Protein AF-0000000068908462 (afdb_homodimer)

pLDDT: mean 88.18, std 15.26, range [32.97, 98.44]

Sequence (240 aa):
MEGSKKMMKRPIKEVYGSDASDGFNKGKAETVERYRALLRLSNEHRLSEIEWHQAASKANSIASQIEFLEEIIKAKEKFDFTAELEKLKEELMEADGMLADVKVKVPDWCKLEEKWLLDEMEGSKKMMKRPIKEVYGSDASDGFNKGKAETVERYRALLRLSNEHRLSEIEWHQAASKANSIASQIEFLEEIIKAKEKFDFTAELEKLKEELMEADGMLADVKVKVPDWCKLEEKWLLDE

Solvent-accessible surface area (backbone atoms only — not comparable to full-atom values): 12888 Å² total; per-residue (Å²): 133,82,77,72,72,64,76,68,74,67,53,64,51,76,66,19,30,88,35,17,61,46,1,13,52,48,23,26,52,55,42,48,54,54,47,51,52,50,48,51,46,52,48,49,23,39,53,27,43,49,52,41,52,54,34,44,32,52,26,50,26,41,50,49,39,49,52,52,49,52,51,47,38,69,72,44,80,76,60,86,55,62,70,61,47,53,53,45,51,53,52,30,53,52,32,45,52,56,36,71,69,51,69,65,47,74,74,62,34,62,83,67,73,44,47,72,64,72,78,99,133,81,75,72,73,66,76,67,74,68,52,63,51,76,67,20,30,89,35,17,62,47,1,14,51,48,23,27,51,54,42,47,56,54,48,50,52,52,47,50,45,51,49,47,23,39,53,27,43,50,53,40,52,53,35,45,31,53,26,50,26,42,49,49,39,48,53,52,49,53,50,48,39,69,74,38,82,80,60,87,55,62,70,62,48,52,51,44,52,53,51,32,53,52,33,46,52,57,37,71,68,51,68,65,48,74,75,60,34,64,84,68,72,43,47,72,62,71,80,99

Organism: Brassica napus (NCBI:txid3708)

Structure (mmCIF, N/CA/C/O backbone):
data_AF-0000000068908462-model_v1
#
loop_
_entity.id
_entity.type
_entity.pdbx_description
1 polymer 'BnaCnng31200D protein'
#
loop_
_atom_site.group_PDB
_atom_site.id
_atom_site.type_symbol
_atom_site.label_atom_id
_atom_site.label_alt_id
_atom_site.label_comp_id
_atom_site.label_asym_id
_atom_site.label_entity_id
_atom_site.label_seq_id
_atom_site.pdbx_PDB_ins_code
_atom_site.Cartn_x
_atom_site.Cartn_y
_atom_site.Cartn_z
_atom_site.occupancy
_atom_site.B_iso_or_equiv
_atom_site.auth_seq_id
_atom_site.auth_comp_id
_atom_site.auth_asym_id
_atom_site.auth_atom_id
_atom_site.pdbx_PDB_model_num
ATOM 1 N N . MET A 1 1 ? 34.406 40.906 -2.342 1 32.97 1 MET A N 1
ATOM 2 C CA . MET A 1 1 ? 33.281 41.562 -1.656 1 32.97 1 MET A CA 1
ATOM 3 C C . MET A 1 1 ? 32.062 40.688 -1.635 1 32.97 1 MET A C 1
ATOM 5 O O . MET A 1 1 ? 31.406 40.5 -2.664 1 32.97 1 MET A O 1
ATOM 9 N N . GLU A 1 2 ? 32.156 39.438 -1.12 1 37.56 2 GLU A N 1
ATOM 10 C CA . GLU A 1 2 ? 31.172 38.375 -1.011 1 37.56 2 GLU A CA 1
ATOM 11 C C . GLU A 1 2 ? 29.891 38.906 -0.341 1 37.56 2 GLU A C 1
ATOM 13 O O . GLU A 1 2 ? 29.938 39.375 0.789 1 37.56 2 GLU A O 1
ATOM 18 N N . GLY A 1 3 ? 29 39.656 -0.998 1 35.03 3 GLY A N 1
ATOM 19 C CA . GLY A 1 3 ? 27.781 40.25 -0.485 1 35.03 3 GLY A CA 1
ATOM 20 C C . GLY A 1 3 ? 27 39.312 0.418 1 35.03 3 GLY A C 1
ATOM 21 O O . GLY A 1 3 ? 26.578 38.219 -0.01 1 35.03 3 GLY A O 1
ATOM 22 N N . SER A 1 4 ? 27.375 39.188 1.668 1 39.97 4 SER A N 1
ATOM 23 C CA . SER A 1 4 ? 26.562 38.625 2.736 1 39.97 4 SER A CA 1
ATOM 24 C C . SER A 1 4 ? 25.109 39.031 2.621 1 39.97 4 SER A C 1
ATOM 26 O O . SER A 1 4 ? 24.766 40.188 2.889 1 39.97 4 SER A O 1
ATOM 28 N N . LYS A 1 5 ? 24.484 38.688 1.55 1 45.5 5 LYS A N 1
ATOM 29 C CA . LYS A 1 5 ? 23.047 38.969 1.549 1 45.5 5 LYS A CA 1
ATOM 30 C C . LYS A 1 5 ? 22.438 38.719 2.928 1 45.5 5 LYS A C 1
ATOM 32 O O . LYS A 1 5 ? 22.438 37.594 3.422 1 45.5 5 LYS A O 1
ATOM 37 N N . LYS A 1 6 ? 22.641 39.656 3.883 1 44.41 6 LYS A N 1
ATOM 38 C CA . LYS A 1 6 ? 21.891 39.688 5.133 1 44.41 6 LYS A CA 1
ATOM 39 C C . LYS A 1 6 ? 20.453 39.188 4.938 1 44.41 6 LYS A C 1
ATOM 41 O O . LYS A 1 6 ? 19.719 39.719 4.117 1 44.41 6 LYS A O 1
ATOM 46 N N . MET A 1 7 ? 20.328 37.875 4.812 1 45.94 7 MET A N 1
ATOM 47 C CA . MET A 1 7 ? 18.953 37.406 4.844 1 45.94 7 MET A CA 1
ATOM 48 C C . MET A 1 7 ? 18.062 38.344 5.617 1 45.94 7 MET A C 1
ATOM 50 O O . MET A 1 7 ? 18.188 38.5 6.836 1 45.94 7 MET A O 1
ATOM 54 N N . MET A 1 8 ? 17.922 39.594 5.105 1 48.09 8 MET A N 1
ATOM 55 C CA . MET A 1 8 ? 17.109 40.625 5.719 1 48.09 8 MET A CA 1
ATOM 56 C C . MET A 1 8 ? 15.922 40.031 6.457 1 48.09 8 MET A C 1
ATOM 58 O O . MET A 1 8 ? 15.172 39.25 5.895 1 48.09 8 MET A O 1
ATOM 62 N N . LYS A 1 9 ? 16.125 39.906 7.805 1 53.56 9 LYS A N 1
ATOM 63 C CA . LYS A 1 9 ? 15.055 39.5 8.719 1 53.56 9 LYS A CA 1
ATOM 64 C C . LYS A 1 9 ? 13.734 40.156 8.336 1 53.56 9 LYS A C 1
ATOM 66 O O . LYS A 1 9 ? 13.672 41.375 8.133 1 53.56 9 LYS A O 1
ATOM 71 N N . ARG A 1 10 ? 12.828 39.438 7.617 1 60.78 10 ARG A N 1
ATOM 72 C CA . ARG A 1 10 ? 11.492 39.938 7.312 1 60.78 10 ARG A CA 1
ATOM 73 C C . ARG A 1 10 ? 10.945 40.781 8.469 1 60.78 10 ARG A C 1
ATOM 75 O O . ARG A 1 10 ? 11.164 40.438 9.633 1 60.78 10 ARG A O 1
ATOM 82 N N . PRO A 1 11 ? 10.547 41.906 8.07 1 67.12 11 PRO A N 1
ATOM 83 C CA . PRO A 1 11 ? 9.953 42.719 9.148 1 67.12 11 PRO A CA 1
ATOM 84 C C . PRO A 1 11 ? 9.031 41.875 10.055 1 67.12 11 PRO A C 1
ATOM 86 O O . PRO A 1 11 ? 8.312 41 9.578 1 67.12 11 PRO A O 1
ATOM 89 N N . ILE A 1 12 ? 9.18 42.062 11.359 1 67.69 12 ILE A N 1
ATOM 90 C CA . ILE A 1 12 ? 8.484 41.344 12.422 1 67.69 12 ILE A CA 1
ATOM 91 C C . ILE A 1 12 ? 6.988 41.281 12.109 1 67.69 12 ILE A C 1
ATOM 93 O O . ILE A 1 12 ? 6.355 40.219 12.297 1 67.69 12 ILE A O 1
ATOM 97 N N . LYS A 1 13 ? 6.57 42.469 11.5 1 75 13 LYS A N 1
ATOM 98 C CA . LYS A 1 13 ? 5.152 42.531 11.164 1 75 13 LYS A CA 1
ATOM 99 C C . LYS A 1 13 ? 4.824 41.594 10 1 75 13 LYS A C 1
ATOM 101 O O . LYS A 1 13 ? 3.711 41.062 9.914 1 75 13 LYS A O 1
ATOM 106 N N . GLU A 1 14 ? 5.715 41.438 9.102 1 76.12 14 GLU A N 1
ATOM 107 C CA . GLU A 1 14 ? 5.508 40.562 7.961 1 76.12 14 GLU A CA 1
ATOM 108 C C . GLU A 1 14 ? 5.523 39.094 8.398 1 76.12 14 GLU A C 1
ATOM 110 O O . GLU A 1 14 ? 4.762 38.281 7.871 1 76.12 14 GLU A O 1
ATOM 115 N N . VAL A 1 15 ? 6.191 38.938 9.453 1 76.25 15 VAL A N 1
ATOM 116 C CA . VAL A 1 15 ? 6.344 37.562 9.914 1 76.25 15 VAL A CA 1
ATOM 117 C C . VAL A 1 15 ? 5.199 37.188 10.852 1 76.25 15 VAL A C 1
ATOM 119 O O . VAL A 1 15 ? 4.535 36.156 10.672 1 76.25 15 VAL A O 1
ATOM 122 N N . TYR A 1 16 ? 4.898 38.031 11.664 1 86.94 16 TYR A N 1
ATOM 123 C CA . TYR A 1 16 ? 4.02 37.656 12.758 1 86.94 16 TYR A CA 1
ATOM 124 C C . TYR A 1 16 ? 2.658 38.312 12.633 1 86.94 16 TYR A C 1
ATOM 126 O O . TYR A 1 16 ? 1.703 37.938 13.305 1 86.94 16 TYR A O 1
ATOM 134 N N . GLY A 1 17 ? 2.553 39.25 11.711 1 83.88 17 GLY A N 1
ATOM 135 C CA . GLY A 1 17 ? 1.299 40 11.602 1 83.88 17 GLY A CA 1
ATOM 136 C C . GLY A 1 17 ? 1.26 41.25 12.461 1 83.88 17 GLY A C 1
ATOM 137 O O . GLY A 1 17 ? 2.24 41.562 13.133 1 83.88 17 GLY A O 1
ATOM 138 N N . SER A 1 18 ? 0.139 41.969 12.477 1 87 18 SER A N 1
ATOM 139 C CA . SER A 1 18 ? 0.014 43.281 13.102 1 87 18 SER A CA 1
ATOM 140 C C . SER A 1 18 ? -0.464 43.156 14.539 1 87 18 SER A C 1
ATOM 142 O O . SER A 1 18 ? -0.207 44.031 15.359 1 87 18 SER A O 1
ATOM 144 N N . ASP A 1 19 ? -1.215 42.125 14.836 1 88 19 ASP A N 1
ATOM 145 C CA . ASP A 1 19 ? -1.721 41.844 16.188 1 88 19 ASP A CA 1
ATOM 146 C C . ASP A 1 19 ? -1.853 40.344 16.438 1 88 19 ASP A C 1
ATOM 148 O O . ASP A 1 19 ? -1.435 39.531 15.617 1 88 19 ASP A O 1
ATOM 152 N N . ALA A 1 20 ? -2.32 40.031 17.594 1 88.44 20 ALA A N 1
ATOM 153 C CA . ALA A 1 20 ? -2.379 38.656 18.031 1 88.44 20 ALA A CA 1
ATOM 154 C C . ALA A 1 20 ? -3.209 37.812 17.078 1 88.44 20 ALA A C 1
ATOM 156 O O . ALA A 1 20 ? -2.822 36.688 16.75 1 88.44 20 ALA A O 1
ATOM 157 N N . SER A 1 21 ? -4.328 38.312 16.688 1 90.19 21 SER A N 1
ATOM 158 C CA . SER A 1 21 ? -5.215 37.562 15.797 1 90.19 21 SER A CA 1
ATOM 159 C C . SER A 1 21 ? -4.578 37.375 14.43 1 90.19 21 SER A C 1
ATOM 161 O O . SER A 1 21 ? -4.625 36.25 13.875 1 90.19 21 SER A O 1
ATOM 163 N N . ASP A 1 22 ? -4.012 38.375 13.914 1 91.19 22 ASP A N 1
ATOM 164 C CA . ASP A 1 22 ? -3.297 38.281 12.648 1 91.19 22 ASP A CA 1
ATOM 165 C C . ASP A 1 22 ? -2.143 37.312 12.742 1 91.19 22 ASP A C 1
ATOM 167 O O . ASP A 1 22 ? -1.942 36.469 11.844 1 91.19 22 ASP A O 1
ATOM 171 N N . GLY A 1 23 ? -1.438 37.438 13.781 1 90.88 23 GLY A N 1
ATOM 172 C CA . GLY A 1 23 ? -0.369 36.469 14.008 1 90.88 23 GLY A CA 1
ATOM 173 C C . GLY A 1 23 ? -0.853 35.031 14.023 1 90.88 23 GLY A C 1
ATOM 174 O O . GLY A 1 23 ? -0.253 34.156 13.391 1 90.88 23 GLY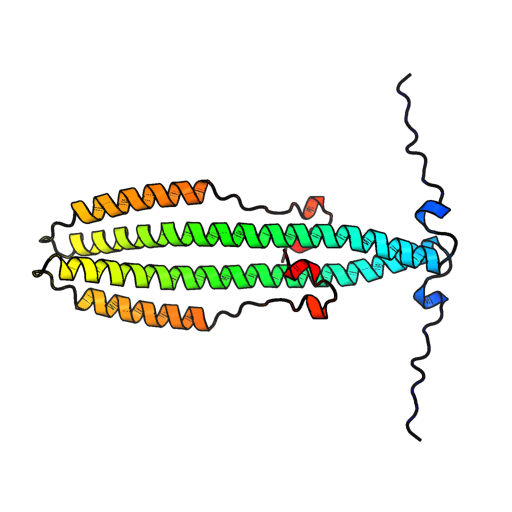 A O 1
ATOM 175 N N . PHE A 1 24 ? -1.871 34.812 14.727 1 91.94 24 PHE A N 1
ATOM 176 C CA . PHE A 1 24 ? -2.469 33.5 14.828 1 91.94 24 PHE A CA 1
ATOM 177 C C . PHE A 1 24 ? -2.812 32.938 13.445 1 91.94 24 PHE A C 1
ATOM 179 O O . PHE A 1 24 ? -2.461 31.812 13.117 1 91.94 24 PHE A O 1
ATOM 186 N N . ASN A 1 25 ? -3.475 33.688 12.664 1 92.75 25 ASN A N 1
ATOM 187 C CA . ASN A 1 25 ? -3.906 33.25 11.336 1 92.75 25 ASN A CA 1
ATOM 188 C C . ASN A 1 25 ? -2.719 33.031 10.406 1 92.75 25 ASN A C 1
ATOM 190 O O . ASN A 1 25 ? -2.732 32.094 9.594 1 92.75 25 ASN A O 1
ATOM 194 N N . LYS A 1 26 ? -1.796 33.844 10.523 1 91.56 26 LYS A N 1
ATOM 195 C CA . LYS A 1 26 ? -0.596 33.656 9.703 1 91.56 26 LYS A CA 1
ATOM 196 C C . LYS A 1 26 ? 0.148 32.375 10.078 1 91.56 26 LYS A C 1
ATOM 198 O O . LYS A 1 26 ? 0.576 31.625 9.203 1 91.56 26 LYS A O 1
ATOM 203 N N . GLY A 1 27 ? 0.345 32.219 11.414 1 90.88 27 GLY A N 1
ATOM 204 C CA . GLY A 1 27 ? 0.949 30.969 11.867 1 90.88 27 GLY A CA 1
ATOM 205 C C . GLY A 1 27 ? 0.198 29.734 11.398 1 90.88 27 GLY A C 1
ATOM 206 O O . GLY A 1 27 ? 0.809 28.766 10.945 1 90.88 27 GLY A O 1
ATOM 207 N N . LYS A 1 28 ? -1.066 29.828 11.469 1 93.81 28 LYS A N 1
ATOM 208 C CA . LYS A 1 28 ? -1.923 28.734 11 1 93.81 28 LYS A CA 1
ATOM 209 C C . LYS A 1 28 ? -1.736 28.5 9.508 1 93.81 28 LYS A C 1
ATOM 211 O O . LYS A 1 28 ? -1.532 27.359 9.078 1 93.81 28 LYS A O 1
ATOM 216 N N . ALA A 1 29 ? -1.799 29.516 8.766 1 93.5 29 ALA A N 1
ATOM 217 C CA . ALA A 1 29 ? -1.74 29.406 7.309 1 93.5 29 ALA A CA 1
ATOM 218 C C . ALA A 1 29 ? -0.42 28.781 6.859 1 93.5 29 ALA A C 1
ATOM 220 O O . ALA A 1 29 ? -0.403 27.891 6.012 1 93.5 29 ALA A O 1
ATOM 221 N N . GLU A 1 30 ? 0.667 29.25 7.387 1 91.5 30 GLU A N 1
ATOM 222 C CA . GLU A 1 30 ? 1.98 28.719 7.039 1 91.5 30 GLU A CA 1
ATOM 223 C C . GLU A 1 30 ? 2.098 27.25 7.43 1 91.5 30 GLU A C 1
ATOM 225 O O . GLU A 1 30 ? 2.666 26.438 6.684 1 91.5 30 GLU A O 1
ATOM 230 N N . THR A 1 31 ? 1.602 26.984 8.531 1 95.19 31 THR A N 1
ATOM 231 C CA . THR A 1 31 ? 1.678 25.609 9.023 1 95.19 31 THR A CA 1
ATOM 232 C C . THR A 1 31 ? 0.804 24.688 8.188 1 95.19 31 THR A C 1
ATOM 234 O O . THR A 1 31 ? 1.204 23.562 7.871 1 95.19 31 THR A O 1
ATOM 237 N N . VAL A 1 32 ? -0.349 25.156 7.805 1 95.5 32 VAL A N 1
ATOM 238 C CA . VAL A 1 32 ? -1.237 24.375 6.949 1 95.5 32 VAL A CA 1
ATOM 239 C C . VAL A 1 32 ? -0.538 24.062 5.633 1 95.5 32 VAL A C 1
ATOM 241 O O . VAL A 1 32 ? -0.548 22.906 5.18 1 95.5 32 VAL A O 1
ATOM 244 N N . GLU A 1 33 ? 0.068 25.016 5.066 1 95.12 33 GLU A N 1
ATOM 245 C CA . GLU A 1 33 ? 0.749 24.812 3.791 1 95.12 33 GLU A CA 1
ATOM 246 C C . GLU A 1 33 ? 1.841 23.75 3.912 1 95.12 33 GLU A C 1
ATOM 248 O O . GLU A 1 33 ? 1.938 22.859 3.072 1 95.12 33 GLU A O 1
ATOM 253 N N . ARG A 1 34 ? 2.594 23.859 4.949 1 96.5 34 ARG A N 1
ATOM 254 C CA . ARG A 1 34 ? 3.658 22.891 5.176 1 96.5 34 ARG A CA 1
ATOM 255 C C . ARG A 1 34 ? 3.09 21.484 5.324 1 96.5 34 ARG A C 1
ATOM 257 O O . ARG A 1 34 ? 3.549 20.547 4.656 1 96.5 34 ARG A O 1
ATOM 264 N N . TYR A 1 35 ? 2.148 21.375 6.117 1 97.19 35 TYR A N 1
ATOM 265 C CA . TYR A 1 35 ? 1.677 20.047 6.465 1 97.19 35 TYR A CA 1
ATOM 266 C C . TYR A 1 35 ? 0.817 19.469 5.352 1 97.19 35 TYR A C 1
ATOM 268 O O . TYR A 1 35 ? 0.78 18.25 5.156 1 97.19 35 TYR A O 1
ATOM 276 N N . ARG A 1 36 ? 0.179 20.266 4.562 1 96.62 36 ARG A N 1
ATOM 277 C CA . ARG A 1 36 ? -0.486 19.75 3.371 1 96.62 36 ARG A CA 1
ATOM 278 C C . ARG A 1 36 ? 0.527 19.203 2.375 1 96.62 36 ARG A C 1
ATOM 280 O O . ARG A 1 36 ? 0.271 18.188 1.719 1 96.62 36 ARG A O 1
ATOM 287 N N . ALA A 1 37 ? 1.604 19.797 2.277 1 97.31 37 ALA A N 1
ATOM 288 C CA . ALA A 1 37 ? 2.68 19.266 1.451 1 97.31 37 ALA A CA 1
ATOM 289 C C . ALA A 1 37 ? 3.152 17.906 1.985 1 97.31 37 ALA A C 1
ATOM 291 O O . ALA A 1 37 ? 3.396 16.984 1.214 1 97.31 37 ALA A O 1
ATOM 292 N N . LEU A 1 38 ? 3.258 17.812 3.287 1 97.56 38 LEU A N 1
ATOM 293 C CA . LEU A 1 38 ? 3.678 16.562 3.896 1 97.56 38 LEU A CA 1
ATOM 294 C C . LEU A 1 38 ? 2.641 15.469 3.658 1 97.56 38 LEU A C 1
ATOM 296 O O . LEU A 1 38 ? 2.996 14.312 3.414 1 97.56 38 LEU A O 1
ATOM 300 N N . LEU A 1 39 ? 1.422 15.836 3.727 1 97.56 39 LEU A N 1
ATOM 301 C CA . LEU A 1 39 ? 0.349 14.883 3.451 1 97.56 39 LEU A CA 1
ATOM 302 C C . LEU A 1 39 ? 0.402 14.406 2.004 1 97.56 39 LEU A C 1
ATOM 304 O O . LEU A 1 39 ? 0.167 13.227 1.725 1 97.56 39 LEU A O 1
ATOM 308 N N . ARG A 1 40 ? 0.717 15.273 1.1 1 96.88 40 ARG A N 1
ATOM 309 C CA . ARG A 1 40 ? 0.883 14.891 -0.298 1 96.88 40 ARG A CA 1
ATOM 310 C C . ARG A 1 40 ? 2.02 13.883 -0.457 1 96.88 40 ARG A C 1
ATOM 312 O O . ARG A 1 40 ? 1.876 12.883 -1.163 1 96.88 40 ARG A O 1
ATOM 319 N N . LEU A 1 41 ? 3.07 14.148 0.249 1 97.25 41 LEU A N 1
ATOM 320 C CA . LEU A 1 41 ? 4.203 13.227 0.203 1 97.25 41 LEU A CA 1
ATOM 321 C C . LEU A 1 41 ? 3.82 11.867 0.765 1 97.25 41 LEU A C 1
ATOM 323 O O . LEU A 1 41 ? 4.195 10.828 0.208 1 97.25 41 LEU A O 1
ATOM 327 N N . SER A 1 42 ? 3.133 11.914 1.824 1 96.94 42 SER A N 1
ATOM 328 C CA . SER A 1 42 ? 2.664 10.672 2.434 1 96.94 42 SER A CA 1
ATOM 329 C C . SER A 1 42 ? 1.767 9.891 1.479 1 96.94 42 SER A C 1
ATOM 331 O O . SER A 1 42 ? 1.882 8.672 1.372 1 96.94 42 SER A O 1
ATOM 333 N N . ASN A 1 43 ? 0.952 10.617 0.82 1 96.56 43 ASN A N 1
ATOM 334 C CA . ASN A 1 43 ? 0.066 9.969 -0.144 1 96.56 43 ASN A CA 1
ATOM 335 C C . ASN A 1 43 ? 0.845 9.391 -1.319 1 96.56 43 ASN A C 1
ATOM 337 O O . ASN A 1 43 ? 0.534 8.297 -1.793 1 96.56 43 ASN A O 1
ATOM 341 N N . GLU A 1 44 ? 1.778 10.102 -1.786 1 96.5 44 GLU A N 1
ATOM 342 C CA . GLU A 1 44 ? 2.641 9.586 -2.848 1 96.5 44 GLU A CA 1
ATOM 343 C C . GLU A 1 44 ? 3.359 8.312 -2.404 1 96.5 44 GLU A C 1
ATOM 345 O O . GLU A 1 44 ? 3.498 7.367 -3.186 1 96.5 44 GLU A O 1
ATOM 350 N N . HIS A 1 45 ? 3.824 8.344 -1.166 1 96.81 45 HIS A N 1
ATOM 351 C CA . HIS A 1 45 ? 4.445 7.152 -0.596 1 96.81 45 HIS A CA 1
ATOM 352 C C . HIS A 1 45 ? 3.486 5.969 -0.611 1 96.81 45 HIS A C 1
ATOM 354 O O . HIS A 1 45 ? 3.834 4.891 -1.099 1 96.81 45 HIS A O 1
ATOM 360 N N . ARG A 1 46 ? 2.299 6.129 -0.183 1 95.94 46 ARG A N 1
ATOM 361 C CA . ARG A 1 46 ? 1.27 5.098 -0.162 1 95.94 46 ARG A CA 1
ATOM 362 C C . ARG A 1 46 ? 1.025 4.539 -1.56 1 95.94 46 ARG A C 1
ATOM 364 O O . ARG A 1 46 ? 1.073 3.322 -1.767 1 95.94 46 ARG A O 1
ATOM 371 N N . LEU A 1 47 ? 0.826 5.434 -2.502 1 96.31 47 LEU A N 1
ATOM 372 C CA . LEU A 1 47 ? 0.477 5.02 -3.855 1 96.31 47 LEU A CA 1
ATOM 373 C C . LEU A 1 47 ? 1.632 4.266 -4.508 1 96.31 47 LEU A C 1
ATOM 375 O O . LEU A 1 47 ? 1.417 3.254 -5.18 1 96.31 47 LEU A O 1
ATOM 379 N N . SER A 1 48 ? 2.789 4.715 -4.305 1 96.81 48 SER A N 1
ATOM 380 C CA . SER A 1 48 ? 3.939 4.039 -4.898 1 96.81 48 SER A CA 1
ATOM 381 C C . SER A 1 48 ? 4.168 2.672 -4.258 1 96.81 48 SER A C 1
ATOM 383 O O . SER A 1 48 ? 4.59 1.729 -4.93 1 96.81 48 SER A O 1
ATOM 385 N N . GLU A 1 49 ? 3.92 2.551 -2.93 1 96.25 49 GLU A N 1
ATOM 386 C CA . GLU A 1 49 ? 4.027 1.257 -2.262 1 96.25 49 GLU A CA 1
ATOM 387 C C . GLU A 1 49 ? 2.986 0.275 -2.793 1 96.25 49 GLU A C 1
ATOM 389 O O . GLU A 1 49 ? 3.287 -0.902 -3.004 1 96.25 49 GLU A O 1
ATOM 394 N N . ILE A 1 50 ? 1.841 0.772 -2.992 1 95.88 50 ILE A N 1
ATOM 395 C CA . ILE A 1 50 ? 0.791 -0.073 -3.553 1 95.88 50 ILE A CA 1
ATOM 396 C C . ILE A 1 50 ? 1.217 -0.584 -4.926 1 95.88 50 ILE A C 1
ATOM 398 O O . ILE A 1 50 ? 1.059 -1.769 -5.23 1 95.88 50 ILE A O 1
ATOM 402 N N . GLU A 1 51 ? 1.719 0.266 -5.742 1 96.31 51 GLU A N 1
ATOM 403 C CA . GLU A 1 51 ? 2.217 -0.132 -7.055 1 96.31 51 GLU A CA 1
ATOM 404 C C . GLU A 1 51 ? 3.27 -1.229 -6.938 1 96.31 51 GLU A C 1
ATOM 406 O O . GLU A 1 51 ? 3.24 -2.211 -7.684 1 96.31 51 GLU A O 1
ATOM 411 N N . TRP A 1 52 ? 4.113 -1.025 -6.016 1 97.75 52 TRP A N 1
ATOM 412 C CA . TRP A 1 52 ? 5.168 -2.014 -5.805 1 97.75 52 TRP A CA 1
ATOM 413 C C . TRP A 1 52 ? 4.578 -3.355 -5.383 1 97.75 52 TRP A C 1
ATOM 415 O O . TRP A 1 52 ? 4.969 -4.402 -5.906 1 97.75 52 TRP A O 1
ATOM 425 N N . HIS A 1 53 ? 3.678 -3.354 -4.465 1 97.06 53 HIS A N 1
ATOM 426 C CA . HIS A 1 53 ? 3.086 -4.59 -3.971 1 97.06 53 HIS A CA 1
ATOM 427 C C . HIS A 1 53 ? 2.303 -5.305 -5.07 1 97.06 53 HIS A C 1
ATOM 429 O O . HIS A 1 53 ? 2.303 -6.535 -5.137 1 97.06 53 HIS A O 1
ATOM 435 N N . GLN A 1 54 ? 1.666 -4.527 -5.922 1 95.75 54 GLN A N 1
ATOM 436 C CA . GLN A 1 54 ? 0.949 -5.121 -7.047 1 95.75 54 GLN A CA 1
ATOM 437 C C . GLN A 1 54 ? 1.911 -5.809 -8.008 1 95.75 54 GLN A C 1
ATOM 439 O O . GLN A 1 54 ? 1.666 -6.938 -8.445 1 95.75 54 GLN A O 1
ATOM 444 N N . ALA A 1 55 ? 2.957 -5.18 -8.344 1 97 55 ALA A N 1
ATOM 445 C CA . ALA A 1 55 ? 3.969 -5.773 -9.211 1 97 55 ALA A CA 1
ATOM 446 C C . ALA A 1 55 ? 4.602 -7 -8.562 1 97 55 ALA A C 1
ATOM 448 O O . ALA A 1 55 ? 4.793 -8.031 -9.219 1 97 55 ALA A O 1
ATOM 449 N N . ALA A 1 56 ? 4.922 -6.895 -7.32 1 97.12 56 ALA A N 1
ATOM 450 C CA . ALA A 1 56 ? 5.516 -8 -6.574 1 97.12 56 ALA A CA 1
ATOM 451 C C . ALA A 1 56 ? 4.574 -9.203 -6.523 1 97.12 56 ALA A C 1
ATOM 453 O O . ALA A 1 56 ? 5.016 -10.344 -6.621 1 97.12 56 ALA A O 1
ATOM 454 N N . SER A 1 57 ? 3.301 -8.891 -6.344 1 96.75 57 SER A N 1
ATOM 455 C CA . SER A 1 57 ? 2.291 -9.945 -6.301 1 96.75 57 SER A CA 1
ATOM 456 C C . SER A 1 57 ? 2.291 -10.758 -7.59 1 96.75 57 SER A C 1
ATOM 458 O O . SER A 1 57 ? 2.188 -11.984 -7.555 1 96.75 57 SER A O 1
ATOM 460 N N . LYS A 1 58 ? 2.373 -10.102 -8.641 1 96.81 58 LYS A N 1
ATOM 461 C CA . LYS A 1 58 ? 2.41 -10.797 -9.93 1 96.81 58 LYS A CA 1
ATOM 462 C C . LYS A 1 58 ? 3.629 -11.711 -10.023 1 96.81 58 LYS A C 1
ATOM 464 O O . LYS A 1 58 ? 3.51 -12.883 -10.398 1 96.81 58 LYS A O 1
ATOM 469 N N . ALA A 1 59 ? 4.77 -11.18 -9.734 1 97.25 59 ALA A N 1
ATOM 470 C CA . ALA A 1 59 ? 6.004 -11.961 -9.773 1 97.25 59 ALA A CA 1
ATOM 471 C C . ALA A 1 59 ? 5.926 -13.156 -8.828 1 97.25 59 ALA A C 1
ATOM 473 O O . ALA A 1 59 ? 6.293 -14.273 -9.195 1 97.25 59 ALA A O 1
ATOM 474 N N . ASN A 1 60 ? 5.449 -12.922 -7.652 1 96.56 60 ASN A N 1
ATOM 475 C CA . ASN A 1 60 ? 5.336 -13.977 -6.648 1 96.56 60 ASN A CA 1
ATOM 476 C C . ASN A 1 60 ? 4.375 -15.07 -7.09 1 96.56 60 ASN A C 1
ATOM 478 O O . ASN A 1 60 ? 4.605 -16.25 -6.82 1 96.56 60 ASN A O 1
ATOM 482 N N . SER A 1 61 ? 3.324 -14.656 -7.73 1 97.19 61 SER A N 1
ATOM 483 C CA . SER A 1 61 ? 2.35 -15.625 -8.227 1 97.19 61 SER A CA 1
ATOM 484 C C . SER A 1 61 ? 2.979 -16.562 -9.25 1 97.19 61 SER A C 1
ATOM 486 O O . SER A 1 61 ? 2.801 -17.781 -9.18 1 97.19 61 SER A O 1
ATOM 488 N N . ILE A 1 62 ? 3.707 -16.078 -10.141 1 97.56 62 ILE A N 1
ATOM 489 C CA . ILE A 1 62 ? 4.348 -16.875 -11.18 1 97.56 62 ILE A CA 1
ATOM 490 C C . ILE A 1 62 ? 5.414 -17.766 -10.562 1 97.56 62 ILE A C 1
ATOM 492 O O . ILE A 1 62 ? 5.512 -18.953 -10.898 1 97.56 62 ILE A O 1
ATOM 496 N N . ALA A 1 63 ? 6.164 -17.188 -9.664 1 97.06 63 ALA A N 1
ATOM 497 C CA . ALA A 1 63 ? 7.191 -17.969 -8.977 1 97.06 63 ALA A CA 1
ATOM 498 C C . ALA A 1 63 ? 6.578 -19.156 -8.234 1 97.06 63 ALA A C 1
ATOM 500 O O . ALA A 1 63 ? 7.133 -20.266 -8.258 1 97.06 63 ALA A O 1
ATOM 501 N N . SER A 1 64 ? 5.465 -18.922 -7.621 1 96.69 64 SER A N 1
ATOM 502 C CA . SER A 1 64 ? 4.785 -19.984 -6.887 1 96.69 64 SER A CA 1
ATOM 503 C C . SER A 1 64 ? 4.277 -21.078 -7.832 1 96.69 64 SER A C 1
ATOM 505 O O . SER A 1 64 ? 4.285 -22.25 -7.484 1 96.69 64 SER A O 1
ATOM 507 N N . GLN A 1 65 ? 3.848 -20.734 -8.992 1 96.06 65 GLN A N 1
ATOM 508 C CA . GLN A 1 65 ? 3.424 -21.703 -9.992 1 96.06 65 GLN A CA 1
ATOM 509 C C . GLN A 1 65 ? 4.59 -22.594 -10.43 1 96.06 65 GLN A C 1
ATOM 511 O O . GLN A 1 65 ? 4.434 -23.812 -10.586 1 96.06 65 GLN A O 1
ATOM 516 N N . ILE A 1 66 ? 5.691 -21.969 -10.609 1 96.62 66 ILE A N 1
ATOM 517 C CA . ILE A 1 66 ? 6.887 -22.703 -11.008 1 96.62 66 ILE A CA 1
ATOM 518 C C . ILE A 1 66 ? 7.25 -23.719 -9.93 1 96.62 66 ILE A C 1
ATOM 520 O O . ILE A 1 66 ? 7.477 -24.891 -10.227 1 96.62 66 ILE A O 1
ATOM 524 N N . GLU A 1 67 ? 7.25 -23.203 -8.719 1 95.25 67 GLU A N 1
ATOM 525 C CA . GLU A 1 67 ? 7.566 -24.094 -7.598 1 95.25 67 GLU A CA 1
ATOM 526 C C . GLU A 1 67 ? 6.582 -25.25 -7.523 1 95.25 67 GLU A C 1
ATOM 528 O O . GLU A 1 67 ? 6.984 -26.406 -7.34 1 95.25 67 GLU A O 1
ATOM 533 N N . PHE A 1 68 ? 5.367 -24.875 -7.688 1 94.25 68 PHE A N 1
ATOM 534 C CA . PHE A 1 68 ? 4.312 -25.891 -7.633 1 94.25 68 PHE A CA 1
ATOM 535 C C . PHE A 1 68 ? 4.484 -26.906 -8.742 1 94.25 68 PHE A C 1
ATOM 537 O O . PHE A 1 68 ? 4.422 -28.125 -8.5 1 94.25 68 PHE A O 1
ATOM 544 N N . LEU A 1 69 ? 4.773 -26.562 -9.938 1 93.06 69 LEU A N 1
ATOM 545 C CA . LEU A 1 69 ? 4.961 -27.453 -11.07 1 93.06 69 LEU A CA 1
ATOM 546 C C . LEU A 1 69 ? 6.184 -28.344 -10.875 1 93.06 69 LEU A C 1
ATOM 548 O O . LEU A 1 69 ? 6.148 -29.531 -11.18 1 93.06 69 LEU A O 1
ATOM 552 N N . GLU A 1 70 ? 7.215 -27.781 -10.352 1 92.19 70 GLU A N 1
ATOM 553 C CA . GLU A 1 70 ? 8.422 -28.547 -10.078 1 92.19 70 GLU A CA 1
ATOM 554 C C . GLU A 1 70 ? 8.156 -29.641 -9.047 1 92.19 70 GLU A C 1
ATOM 556 O O . GLU A 1 70 ? 8.672 -30.75 -9.156 1 92.19 70 GLU A O 1
ATOM 561 N N . GLU A 1 71 ? 7.285 -29.281 -8.078 1 89.5 71 GLU A N 1
ATOM 562 C CA . GLU A 1 71 ? 6.902 -30.281 -7.09 1 89.5 71 GLU A CA 1
ATOM 563 C C . GLU A 1 71 ? 6.113 -31.422 -7.73 1 89.5 71 GLU A C 1
ATOM 565 O O . GLU A 1 71 ? 6.324 -32.594 -7.398 1 89.5 71 GLU A O 1
ATOM 570 N N . ILE A 1 72 ? 5.289 -31.125 -8.633 1 86.25 72 ILE A N 1
ATOM 571 C CA . ILE A 1 72 ? 4.496 -32.125 -9.328 1 86.25 72 ILE A CA 1
ATOM 572 C C . ILE A 1 72 ? 5.414 -33.031 -10.172 1 86.25 72 ILE A C 1
ATOM 574 O O . ILE A 1 72 ? 5.266 -34.25 -10.18 1 86.25 72 ILE A O 1
ATOM 578 N N . ILE A 1 73 ? 6.32 -32.406 -10.875 1 85.94 73 ILE A N 1
ATOM 579 C CA . ILE A 1 73 ? 7.246 -33.156 -11.727 1 85.94 73 ILE A CA 1
ATOM 580 C C . ILE A 1 73 ? 8.07 -34.125 -10.891 1 85.94 73 ILE A C 1
ATOM 582 O O . ILE A 1 73 ? 8.289 -35.281 -11.289 1 85.94 73 ILE A O 1
ATOM 586 N N . LYS A 1 74 ? 8.5 -33.688 -9.805 1 86.88 74 LYS A N 1
ATOM 587 C CA . LYS A 1 74 ? 9.289 -34.531 -8.906 1 86.88 74 LYS A CA 1
ATOM 588 C C . LYS A 1 74 ? 8.453 -35.688 -8.367 1 86.88 74 LYS A C 1
ATOM 590 O O . LYS A 1 74 ? 8.945 -36.812 -8.25 1 86.88 74 LYS A O 1
ATOM 595 N N . ALA A 1 75 ? 7.227 -35.406 -8.156 1 81.62 75 ALA A N 1
ATOM 596 C CA . ALA A 1 75 ? 6.352 -36.406 -7.535 1 81.62 75 ALA A CA 1
ATOM 597 C C . ALA A 1 75 ? 5.844 -37.406 -8.562 1 81.62 75 ALA A C 1
ATOM 599 O O . ALA A 1 75 ? 5.617 -38.562 -8.242 1 81.62 75 ALA A O 1
ATOM 600 N N . LYS A 1 76 ? 5.699 -36.875 -9.836 1 76.62 76 LYS A N 1
ATOM 601 C CA . LYS A 1 76 ? 5.035 -37.719 -10.82 1 76.62 76 LYS A CA 1
ATOM 602 C C . LYS A 1 76 ? 5.965 -38.031 -11.992 1 76.62 76 LYS A C 1
ATOM 604 O O . LYS A 1 76 ? 5.574 -38.719 -12.938 1 76.62 76 LYS A O 1
ATOM 609 N N . GLU A 1 77 ? 7.023 -38.625 -11.891 1 67.38 77 GLU A N 1
ATOM 610 C CA . GLU A 1 77 ? 8.148 -38.906 -12.773 1 67.38 77 GLU A CA 1
ATOM 611 C C . GLU A 1 77 ? 7.68 -39.125 -14.211 1 67.38 77 GLU A C 1
ATOM 613 O O . GLU A 1 77 ? 8.5 -39.25 -15.125 1 67.38 77 GLU A O 1
ATOM 618 N N . LYS A 1 78 ? 6.492 -39 -14.445 1 68.38 78 LYS A N 1
ATOM 619 C CA . LYS A 1 78 ? 6.027 -39.438 -15.75 1 68.38 78 LYS A CA 1
ATOM 620 C C . LYS A 1 78 ? 5.574 -38.281 -16.609 1 68.38 78 LYS A C 1
ATOM 622 O O . LYS A 1 78 ? 5.246 -38.438 -17.781 1 68.38 78 LYS A O 1
ATOM 627 N N . PHE A 1 79 ? 5.668 -37.031 -16.031 1 74.06 79 PHE A N 1
ATOM 628 C CA . PHE A 1 79 ? 5.043 -35.938 -16.766 1 74.06 79 PHE A CA 1
ATOM 629 C C . PHE A 1 79 ? 6.102 -35 -17.297 1 74.06 79 PHE A C 1
ATOM 631 O O . PHE A 1 79 ? 7.074 -34.688 -16.609 1 74.06 79 PHE A O 1
ATOM 638 N N . ASP A 1 80 ? 5.875 -34.812 -18.641 1 84.25 80 ASP A N 1
ATOM 639 C CA . ASP A 1 80 ? 6.738 -33.812 -19.266 1 84.25 80 ASP A CA 1
ATOM 640 C C . ASP A 1 80 ? 6.07 -32.438 -19.266 1 84.25 80 ASP A C 1
ATOM 642 O O . ASP A 1 80 ? 5.113 -32.219 -20.016 1 84.25 80 ASP A O 1
ATOM 646 N N . PHE A 1 81 ? 6.527 -31.516 -18.344 1 87.81 81 PHE A N 1
ATOM 647 C CA . PHE A 1 81 ? 6 -30.156 -18.234 1 87.81 81 PHE A CA 1
ATOM 648 C C . PHE A 1 81 ? 7.07 -29.141 -18.578 1 87.81 81 PHE A C 1
ATOM 650 O O . PHE A 1 81 ? 7.043 -28.016 -18.062 1 87.81 81 PHE A O 1
ATOM 657 N N . THR A 1 82 ? 8.023 -29.516 -19.438 1 88.38 82 THR A N 1
ATOM 658 C CA . THR A 1 82 ? 9.172 -2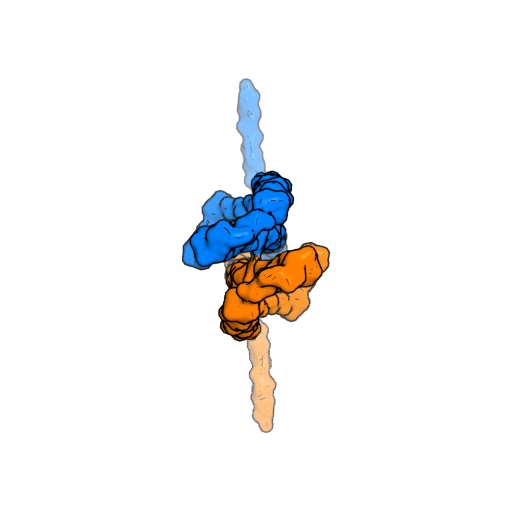8.672 -19.75 1 88.38 82 THR A CA 1
ATOM 659 C C . THR A 1 82 ? 8.719 -27.406 -20.469 1 88.38 82 THR A C 1
ATOM 661 O O . THR A 1 82 ? 9.188 -26.312 -20.172 1 88.38 82 THR A O 1
ATOM 664 N N . ALA A 1 83 ? 7.801 -27.578 -21.422 1 89.44 83 ALA A N 1
ATOM 665 C CA . ALA A 1 83 ? 7.324 -26.422 -22.188 1 89.44 83 ALA A CA 1
ATOM 666 C C . ALA A 1 83 ? 6.602 -25.438 -21.266 1 89.44 83 ALA A C 1
ATOM 668 O O . ALA A 1 83 ? 6.793 -24.219 -21.391 1 89.44 83 ALA A O 1
ATOM 669 N N . GLU A 1 84 ? 5.723 -25.922 -20.375 1 91 84 GLU A N 1
ATOM 670 C CA . GLU A 1 84 ? 5 -25.078 -19.422 1 91 84 GLU A CA 1
ATOM 671 C C . GLU A 1 84 ? 5.953 -24.375 -18.469 1 91 84 GLU A C 1
ATOM 673 O O . GLU A 1 84 ? 5.785 -23.188 -18.172 1 91 84 GLU A O 1
ATOM 678 N N . LEU A 1 85 ? 6.98 -25.062 -18 1 94.12 85 LEU A N 1
ATOM 679 C CA . LEU A 1 85 ? 7.961 -24.484 -17.094 1 94.12 85 LEU A CA 1
ATOM 680 C C . LEU A 1 85 ? 8.742 -23.359 -17.766 1 94.12 85 LEU A C 1
ATOM 682 O O . LEU A 1 85 ? 8.961 -22.297 -17.172 1 94.12 85 LEU A O 1
ATOM 686 N N . GLU A 1 86 ? 9.18 -23.641 -18.984 1 95.44 86 GLU A N 1
ATOM 687 C CA . GLU A 1 86 ? 9.938 -22.625 -19.719 1 95.44 86 GLU A CA 1
ATOM 688 C C . GLU A 1 86 ? 9.102 -21.375 -19.953 1 95.44 86 GLU A C 1
ATOM 690 O O . GLU A 1 86 ? 9.602 -20.25 -19.828 1 95.44 86 GLU A O 1
ATOM 695 N N . LYS A 1 87 ? 7.832 -21.516 -20.234 1 95.88 87 LYS A N 1
ATOM 696 C CA . LYS A 1 87 ? 6.938 -20.375 -20.406 1 95.88 87 LYS A CA 1
ATOM 697 C C . LYS A 1 87 ? 6.801 -19.578 -19.109 1 95.88 87 LYS A C 1
ATOM 699 O O . LYS A 1 87 ? 6.859 -18.344 -19.141 1 95.88 87 LYS A O 1
ATOM 704 N N . LEU A 1 88 ? 6.625 -20.266 -18.016 1 97.62 88 LEU A N 1
ATOM 705 C CA . LEU A 1 88 ? 6.496 -19.594 -16.719 1 97.62 88 LEU A CA 1
ATOM 706 C C . LEU A 1 88 ? 7.773 -18.859 -16.375 1 97.62 88 LEU A C 1
ATOM 708 O O . LEU A 1 88 ? 7.723 -17.75 -15.812 1 97.62 88 LEU A O 1
ATOM 712 N N . LYS A 1 89 ? 8.883 -19.453 -16.688 1 97.88 89 LYS A N 1
ATOM 713 C CA . LYS A 1 89 ? 10.156 -18.797 -16.375 1 97.88 89 LYS A CA 1
ATOM 714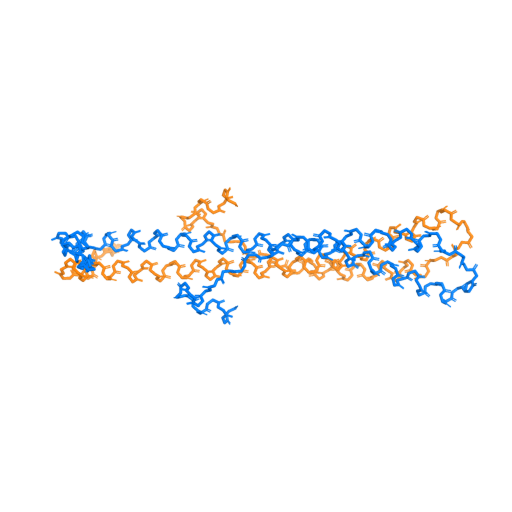 C C . LYS A 1 89 ? 10.328 -17.516 -17.188 1 97.88 89 LYS A C 1
ATOM 716 O O . LYS A 1 89 ? 10.844 -16.516 -16.672 1 97.88 89 LYS A O 1
ATOM 721 N N . GLU A 1 90 ? 9.938 -17.516 -18.406 1 97.81 90 GLU A N 1
ATOM 722 C CA . GLU A 1 90 ? 9.961 -16.312 -19.219 1 97.81 90 GLU A CA 1
ATOM 723 C C . GLU A 1 90 ? 9.039 -15.234 -18.641 1 97.81 90 GLU A C 1
ATOM 725 O O . GLU A 1 90 ? 9.422 -14.062 -18.547 1 97.81 90 GLU A O 1
ATOM 730 N N . GLU A 1 91 ? 7.828 -15.633 -18.234 1 97.94 91 GLU A N 1
ATOM 731 C CA . GLU A 1 91 ? 6.879 -14.703 -17.641 1 97.94 91 GLU A CA 1
ATOM 732 C C . GLU A 1 91 ? 7.426 -14.117 -16.344 1 97.94 91 GLU A C 1
ATOM 734 O O . GLU A 1 91 ? 7.234 -12.93 -16.062 1 97.94 91 GLU A O 1
ATOM 739 N N . LEU A 1 92 ? 8.102 -14.945 -15.594 1 98.44 92 LEU A N 1
ATOM 740 C CA . LEU A 1 92 ? 8.688 -14.484 -14.344 1 98.44 92 LEU A CA 1
ATOM 741 C C . LEU A 1 92 ? 9.766 -13.438 -14.602 1 98.44 92 LEU A C 1
ATOM 743 O O . LEU A 1 92 ? 9.852 -12.43 -13.891 1 98.44 92 LEU A O 1
ATOM 747 N N . MET A 1 93 ? 10.57 -13.688 -15.547 1 98.38 93 MET A N 1
ATOM 748 C CA . MET A 1 93 ? 11.609 -12.727 -15.906 1 98.38 93 MET A CA 1
ATOM 749 C C . MET A 1 93 ? 11.008 -11.375 -16.266 1 98.38 93 MET A C 1
ATOM 751 O O . MET A 1 93 ? 11.516 -10.336 -15.844 1 98.38 93 MET A O 1
ATOM 755 N N . GLU A 1 94 ? 9.961 -11.398 -17.047 1 98.25 94 GLU A N 1
ATOM 756 C CA . GLU A 1 94 ? 9.273 -10.172 -17.422 1 98.25 94 GLU A CA 1
ATOM 757 C C . GLU A 1 94 ? 8.68 -9.477 -16.188 1 98.25 94 GLU A C 1
ATOM 759 O O . GLU A 1 94 ? 8.844 -8.266 -16.016 1 98.25 94 GLU A O 1
ATOM 764 N N . ALA A 1 95 ? 7.996 -10.203 -15.359 1 97.81 95 ALA A N 1
ATOM 765 C CA . ALA A 1 95 ? 7.391 -9.656 -14.148 1 97.81 95 ALA A CA 1
ATOM 766 C C . ALA A 1 95 ? 8.453 -9.055 -13.227 1 97.81 95 ALA A C 1
ATOM 768 O O . ALA A 1 95 ? 8.242 -7.984 -12.648 1 97.81 95 ALA A O 1
ATOM 769 N N . ASP A 1 96 ? 9.57 -9.789 -13.125 1 97.69 96 ASP A N 1
ATOM 770 C CA . ASP A 1 96 ? 10.68 -9.281 -12.32 1 97.69 96 ASP A CA 1
ATOM 771 C C . ASP A 1 96 ? 11.203 -7.961 -12.875 1 97.69 96 ASP A C 1
ATOM 773 O O . ASP A 1 96 ? 11.562 -7.062 -12.109 1 97.69 96 ASP A O 1
ATOM 777 N N . GLY A 1 97 ? 11.32 -7.922 -14.148 1 97.81 97 GLY A N 1
ATOM 778 C CA . GLY A 1 97 ? 11.719 -6.672 -14.773 1 97.81 97 GLY A CA 1
ATOM 779 C C . GLY A 1 97 ? 10.789 -5.52 -14.445 1 97.81 97 GLY A C 1
ATOM 780 O O . GLY A 1 97 ? 11.242 -4.418 -14.117 1 97.81 97 GLY A O 1
ATOM 781 N N . MET A 1 98 ? 9.5 -5.691 -14.477 1 97.06 98 MET A N 1
ATOM 782 C CA . MET A 1 98 ? 8.508 -4.672 -14.164 1 97.06 98 MET A CA 1
ATOM 783 C C . MET A 1 98 ? 8.609 -4.25 -12.703 1 97.06 98 MET A C 1
ATOM 785 O O . MET A 1 98 ? 8.5 -3.062 -12.383 1 97.06 98 MET A O 1
ATOM 789 N N . LEU A 1 99 ? 8.797 -5.273 -11.875 1 97.69 99 LEU A N 1
ATOM 790 C CA . LEU A 1 99 ? 8.938 -4.992 -10.453 1 97.69 99 LEU A CA 1
ATOM 791 C C . LEU A 1 99 ? 10.164 -4.121 -10.188 1 97.69 99 LEU A C 1
ATOM 793 O O . LEU A 1 99 ? 10.109 -3.188 -9.391 1 97.69 99 LEU A O 1
ATOM 797 N N . ALA A 1 100 ? 11.242 -4.434 -10.844 1 97.38 100 ALA A N 1
ATOM 798 C CA . ALA A 1 100 ? 12.5 -3.701 -10.672 1 97.38 100 ALA A CA 1
ATOM 799 C C . ALA A 1 100 ? 12.344 -2.24 -11.086 1 97.38 100 ALA A C 1
ATOM 801 O O . ALA A 1 100 ? 13.062 -1.368 -10.594 1 97.38 100 ALA A O 1
ATOM 802 N N . ASP A 1 101 ? 11.391 -1.926 -11.93 1 97.19 101 ASP A N 1
ATOM 803 C CA . ASP A 1 101 ? 11.203 -0.579 -12.461 1 97.19 101 ASP A CA 1
ATOM 804 C C . ASP A 1 101 ? 10.328 0.26 -11.531 1 97.19 101 ASP A C 1
ATOM 806 O O . ASP A 1 101 ? 10.258 1.483 -11.664 1 97.19 101 ASP A O 1
ATOM 810 N N . VAL A 1 102 ? 9.641 -0.381 -10.633 1 96.88 102 VAL A N 1
ATOM 811 C CA . VAL A 1 102 ? 8.766 0.349 -9.727 1 96.88 102 VAL A CA 1
ATOM 812 C C . VAL A 1 102 ? 9.578 0.916 -8.562 1 96.88 102 VAL A C 1
ATOM 814 O O . VAL A 1 102 ? 10.25 0.172 -7.848 1 96.88 102 VAL A O 1
ATOM 817 N N . LYS A 1 103 ? 9.477 2.213 -8.367 1 97.06 103 LYS A N 1
ATOM 818 C CA . LYS A 1 103 ? 10.203 2.879 -7.289 1 97.06 103 LYS A CA 1
ATOM 819 C C . LYS A 1 103 ? 9.25 3.361 -6.199 1 97.06 103 LYS A C 1
ATOM 821 O O . LYS A 1 103 ? 8.273 4.062 -6.488 1 97.06 103 LYS A O 1
ATOM 826 N N . VAL A 1 104 ? 9.539 2.916 -5.008 1 96.88 104 VAL A N 1
ATOM 827 C CA . VAL A 1 104 ? 8.758 3.383 -3.867 1 96.88 104 VAL A CA 1
ATOM 828 C C . VAL A 1 104 ? 9.289 4.734 -3.396 1 96.88 104 VAL A C 1
ATOM 830 O O . VAL A 1 104 ? 10.492 4.891 -3.158 1 96.88 104 VAL A O 1
ATOM 833 N N . LYS A 1 105 ? 8.406 5.77 -3.262 1 96.69 105 LYS A N 1
ATOM 834 C CA . LYS A 1 105 ? 8.773 7.121 -2.855 1 96.69 105 LYS A CA 1
ATOM 835 C C . LYS A 1 105 ? 8.648 7.297 -1.345 1 96.69 105 LYS A C 1
ATOM 837 O O . LYS A 1 105 ? 7.621 7.77 -0.854 1 96.69 105 LYS A O 1
ATOM 842 N N . VAL A 1 106 ? 9.695 7.027 -0.657 1 95.94 106 VAL A N 1
ATOM 843 C CA . VAL A 1 106 ? 9.695 7.137 0.798 1 95.94 106 VAL A CA 1
ATOM 844 C C . VAL A 1 106 ? 10.141 8.539 1.209 1 95.94 106 VAL A C 1
ATOM 846 O O . VAL A 1 106 ? 11.258 8.961 0.885 1 95.94 106 VAL A O 1
ATOM 849 N N . PRO A 1 107 ? 9.273 9.211 1.947 1 96.62 107 PRO A N 1
ATOM 850 C CA . PRO A 1 107 ? 9.703 10.531 2.414 1 96.62 107 PRO A CA 1
ATOM 851 C C . PRO A 1 107 ? 10.797 10.453 3.473 1 96.62 107 PRO A C 1
ATOM 853 O O . PRO A 1 107 ? 10.781 9.562 4.32 1 96.62 107 PRO A O 1
ATOM 856 N N . ASP A 1 108 ? 11.742 11.383 3.414 1 96.25 108 ASP A N 1
ATOM 857 C CA . ASP A 1 108 ? 12.727 11.539 4.48 1 96.25 108 ASP A CA 1
ATOM 858 C C . ASP A 1 108 ? 12.141 12.312 5.66 1 96.25 108 ASP A C 1
ATOM 860 O O . ASP A 1 108 ? 12.383 13.508 5.812 1 96.25 108 ASP A O 1
ATOM 864 N N . TRP A 1 109 ? 11.492 11.578 6.512 1 96.31 109 TRP A N 1
ATOM 865 C CA . TRP A 1 109 ? 10.742 12.211 7.598 1 96.31 109 TRP A CA 1
ATOM 866 C C . TRP A 1 109 ? 11.688 12.867 8.594 1 96.31 109 TRP A C 1
ATOM 868 O O . TRP A 1 109 ? 11.312 13.844 9.258 1 96.31 109 TRP A O 1
ATOM 878 N N . CYS A 1 110 ? 12.883 12.297 8.727 1 94.94 110 CYS A N 1
ATOM 879 C CA . CYS A 1 110 ? 13.875 12.945 9.578 1 94.94 110 CYS A CA 1
ATOM 880 C C . CYS A 1 110 ? 14.242 14.328 9.047 1 94.94 110 CYS A C 1
ATOM 882 O O . CYS A 1 110 ? 14.234 15.305 9.805 1 94.94 110 CYS A O 1
ATOM 884 N N . LYS A 1 111 ? 14.492 14.391 7.789 1 95.31 111 LYS A N 1
ATOM 885 C CA . LYS A 1 111 ? 14.836 15.656 7.152 1 95.31 111 LYS A CA 1
ATOM 886 C C . LYS A 1 111 ? 13.656 16.625 7.18 1 95.31 111 LYS A C 1
ATOM 888 O O . LYS A 1 111 ? 13.844 17.844 7.234 1 95.31 111 LYS A O 1
ATOM 893 N N . LEU A 1 112 ? 12.453 16.109 7.207 1 95.88 112 LEU A N 1
ATOM 894 C CA . LEU A 1 112 ? 11.242 16.922 7.184 1 95.88 112 LEU A CA 1
ATOM 895 C C . LEU A 1 112 ? 10.797 17.281 8.602 1 95.88 112 LEU A C 1
ATOM 897 O O . LEU A 1 112 ? 9.727 17.844 8.797 1 95.88 112 LEU A O 1
ATOM 901 N N . GLU A 1 113 ? 11.516 16.891 9.586 1 93.19 113 GLU A 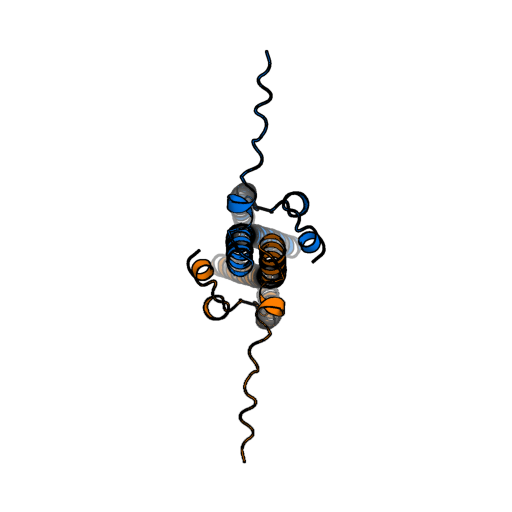N 1
ATOM 902 C CA . GLU A 1 113 ? 11.344 17.203 11 1 93.19 113 GLU A CA 1
ATOM 903 C C . GLU A 1 113 ? 10.102 16.531 11.57 1 93.19 113 GLU A C 1
ATOM 905 O O . GLU A 1 113 ? 9.43 17.078 12.445 1 93.19 113 GLU A O 1
ATOM 910 N N . GLU A 1 114 ? 9.711 15.469 10.969 1 95.25 114 GLU A N 1
ATOM 911 C CA . GLU A 1 114 ? 8.617 14.625 11.453 1 95.25 114 GLU A CA 1
ATOM 912 C C . GLU A 1 114 ? 9.094 13.195 11.695 1 95.25 114 GLU A C 1
ATOM 914 O O . GLU A 1 114 ? 8.469 12.242 11.219 1 95.25 114 GLU A O 1
ATOM 919 N N . LYS A 1 115 ? 10.086 12.969 12.477 1 92.81 115 LYS A N 1
ATOM 920 C CA . LYS A 1 115 ? 10.789 11.711 12.695 1 92.81 115 LYS A CA 1
ATOM 921 C C . LYS A 1 115 ? 9.883 10.688 13.367 1 92.81 115 LYS A C 1
ATOM 923 O O . LYS A 1 115 ? 10.117 9.477 13.273 1 92.81 115 LYS A O 1
ATOM 928 N N . TRP A 1 116 ? 8.922 11.188 14.109 1 92.06 116 TRP A N 1
ATOM 929 C CA . TRP A 1 116 ? 8.023 10.289 14.82 1 92.06 116 TRP A CA 1
ATOM 930 C C . TRP A 1 116 ? 7.309 9.352 13.859 1 92.06 116 TRP A C 1
ATOM 932 O O . TRP A 1 116 ? 6.836 8.281 14.258 1 92.06 116 TRP A O 1
ATOM 942 N N . LEU A 1 117 ? 7.266 9.688 12.547 1 92.31 117 LEU A N 1
ATOM 943 C CA . LEU A 1 117 ? 6.613 8.867 11.531 1 92.31 117 LEU A CA 1
ATOM 944 C C . LEU A 1 117 ? 7.492 7.68 11.141 1 92.31 117 LEU A C 1
ATOM 946 O O . LEU A 1 117 ? 7.016 6.734 10.508 1 92.31 117 LEU A O 1
ATOM 950 N N . LEU A 1 118 ? 8.695 7.707 11.477 1 86.81 118 LEU A N 1
ATOM 951 C CA . LEU A 1 118 ? 9.586 6.582 11.227 1 86.81 118 LEU A CA 1
ATOM 952 C C . LEU A 1 118 ? 9.328 5.453 12.219 1 86.81 118 LEU A C 1
ATOM 954 O O . LEU A 1 118 ? 9.609 4.289 11.938 1 86.81 118 LEU A O 1
ATOM 958 N N . ASP A 1 119 ? 8.938 5.781 13.406 1 76.75 119 ASP A N 1
ATOM 959 C CA . ASP A 1 119 ? 8.789 4.852 14.523 1 76.75 119 ASP A CA 1
ATOM 960 C C . ASP A 1 119 ? 7.402 4.223 14.531 1 76.75 119 ASP A C 1
ATOM 962 O O . ASP A 1 119 ? 7.145 3.289 15.297 1 76.75 119 ASP A O 1
ATOM 966 N N . GLU A 1 120 ? 6.547 4.758 13.75 1 65.69 120 GLU A N 1
ATOM 967 C CA . GLU A 1 120 ? 5.176 4.254 13.742 1 65.69 120 GLU A CA 1
ATOM 968 C C . GLU A 1 120 ? 4.961 3.242 12.617 1 65.69 120 GLU A C 1
ATOM 970 O O . GLU A 1 120 ? 5.625 3.311 11.586 1 65.69 120 GLU A O 1
ATOM 975 N N . MET B 1 1 ? -35.531 25.359 32.562 1 34.53 1 MET B N 1
ATOM 976 C CA . MET B 1 1 ? -34.469 26.359 32.562 1 34.53 1 MET B CA 1
ATOM 977 C C . MET B 1 1 ? -33.188 25.781 31.938 1 34.53 1 MET B C 1
ATOM 979 O O . MET B 1 1 ? -32.531 24.938 32.531 1 34.53 1 MET B O 1
ATOM 983 N N . GLU B 1 2 ? -33.25 25.281 30.703 1 38.03 2 GLU 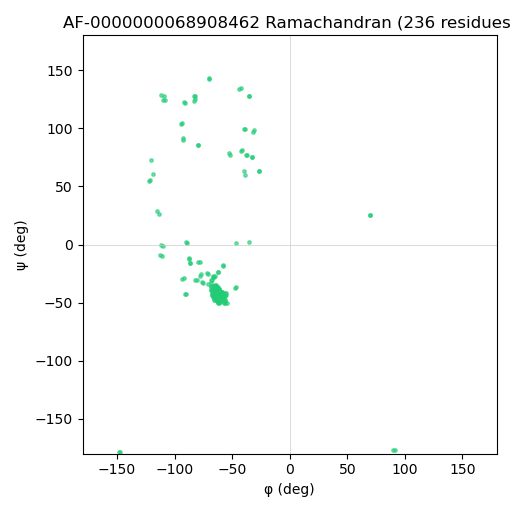B N 1
ATOM 984 C CA . GLU B 1 2 ? -32.219 24.641 29.891 1 38.03 2 GLU B CA 1
ATOM 985 C C . GLU B 1 2 ? -30.969 25.516 29.812 1 38.03 2 GLU B C 1
ATOM 987 O O . GLU B 1 2 ? -31.031 26.672 29.375 1 38.03 2 GLU B O 1
ATOM 992 N N . GLY B 1 3 ? -30.094 25.578 30.797 1 35.19 3 GLY B N 1
ATOM 993 C CA . GLY B 1 3 ? -28.875 26.391 30.859 1 35.19 3 GLY B CA 1
ATOM 994 C C . GLY B 1 3 ? -28.109 26.406 29.562 1 35.19 3 GLY B C 1
ATOM 995 O O . GLY B 1 3 ? -27.656 25.359 29.094 1 35.19 3 GLY B O 1
ATOM 996 N N . SER B 1 4 ? -28.5 27.219 28.625 1 40.72 4 SER B N 1
ATOM 997 C CA . SER B 1 4 ? -27.703 27.594 27.453 1 40.72 4 SER B CA 1
ATOM 998 C C . SER B 1 4 ? -26.234 27.797 27.828 1 40.72 4 SER B C 1
ATOM 1000 O O . SER B 1 4 ? -25.906 28.781 28.5 1 40.72 4 SER B O 1
ATOM 1002 N N . LYS B 1 5 ? -25.594 26.781 28.266 1 46.12 5 LYS B N 1
ATOM 1003 C CA . LYS B 1 5 ? -24.156 26.953 28.453 1 46.12 5 LYS B CA 1
ATOM 1004 C C . LYS B 1 5 ? -23.562 27.828 27.344 1 46.12 5 LYS B C 1
ATOM 1006 O O . LYS B 1 5 ? -23.578 27.453 26.172 1 46.12 5 LYS B O 1
ATOM 1011 N N . LYS B 1 6 ? -23.75 29.172 27.406 1 44 6 LYS B N 1
ATOM 1012 C CA . LYS B 1 6 ? -23 30.125 26.594 1 44 6 LYS B CA 1
ATOM 1013 C C . LYS B 1 6 ? -21.578 29.625 26.328 1 44 6 LYS B C 1
ATOM 1015 O O . LYS B 1 6 ? -20.812 29.375 27.266 1 44 6 LYS B O 1
ATOM 1020 N N . MET B 1 7 ? -21.469 28.656 25.438 1 46.34 7 MET B N 1
ATOM 1021 C CA . MET B 1 7 ? -20.109 28.312 25.047 1 46.34 7 MET B CA 1
ATOM 1022 C C . MET B 1 7 ? -19.188 29.516 25.219 1 46.34 7 MET B C 1
ATOM 1024 O O . MET B 1 7 ? -19.297 30.5 24.484 1 46.34 7 MET B O 1
ATOM 1028 N N . MET B 1 8 ? -19.031 29.969 26.453 1 49 8 MET B N 1
ATOM 1029 C CA . MET B 1 8 ? -18.203 31.109 26.797 1 49 8 MET B CA 1
ATOM 1030 C C . MET B 1 8 ? -17 31.219 25.859 1 49 8 MET B C 1
ATOM 1032 O O . MET B 1 8 ? -16.266 30.234 25.672 1 49 8 MET B O 1
ATOM 1036 N N . LYS B 1 9 ? -17.172 32.094 24.828 1 54.38 9 LYS B N 1
ATOM 1037 C CA . LYS B 1 9 ? -16.094 32.469 23.922 1 54.38 9 LYS B CA 1
ATOM 1038 C C . LYS B 1 9 ? -14.766 32.625 24.672 1 54.38 9 LYS B C 1
ATOM 1040 O O . LYS B 1 9 ? -14.711 33.281 25.703 1 54.38 9 LYS B O 1
ATOM 1045 N N . ARG B 1 10 ? -13.875 31.578 24.625 1 61.56 10 ARG B N 1
ATOM 1046 C CA . ARG B 1 10 ? -12.547 31.688 25.219 1 61.56 10 ARG B CA 1
ATOM 1047 C C . ARG B 1 10 ? -11.984 33.094 25.062 1 61.56 10 ARG B C 1
ATOM 1049 O O . ARG B 1 10 ? -12.18 33.75 24.031 1 61.56 10 ARG B O 1
ATOM 1056 N N . PRO B 1 11 ? -11.586 33.562 26.188 1 67.88 11 PRO B N 1
ATOM 1057 C CA . PRO B 1 11 ? -10.984 34.906 26.078 1 67.88 11 PRO B CA 1
ATOM 1058 C C . PRO B 1 11 ? -10.039 35.031 24.891 1 67.88 11 PRO B C 1
ATOM 1060 O O . PRO B 1 11 ? -9.312 34.094 24.562 1 67.88 11 PRO B O 1
ATOM 1063 N N . ILE B 1 12 ? -10.172 36.125 24.141 1 67.69 12 ILE B N 1
ATOM 1064 C CA . ILE B 1 12 ? -9.461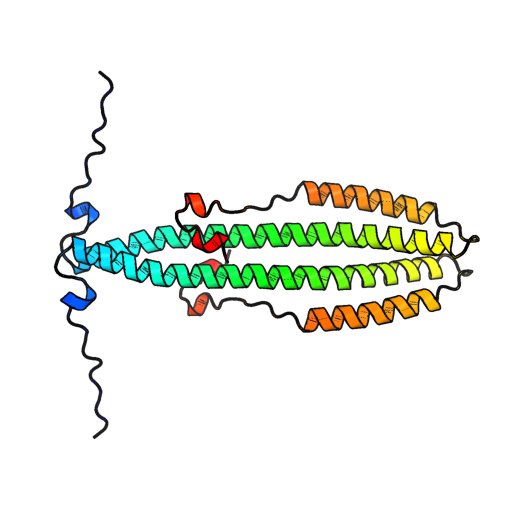 36.438 22.906 1 67.69 12 ILE B CA 1
ATOM 1065 C C . ILE B 1 12 ? -7.973 36.188 23.094 1 67.69 12 ILE B C 1
ATOM 1067 O O . ILE B 1 12 ? -7.316 35.625 22.203 1 67.69 12 ILE B O 1
ATOM 1071 N N . LYS B 1 13 ? -7.551 36.562 24.391 1 75.5 13 LYS B N 1
ATOM 1072 C CA . LYS B 1 13 ? -6.137 36.344 24.703 1 75.5 13 LYS B CA 1
ATOM 1073 C C . LYS B 1 13 ? -5.797 34.875 24.781 1 75.5 13 LYS B C 1
ATOM 1075 O O . LYS B 1 13 ? -4.676 34.469 24.469 1 75.5 13 LYS B O 1
ATOM 1080 N N . GLU B 1 14 ? -6.715 34.062 25.234 1 76.62 14 GLU B N 1
ATOM 1081 C CA . GLU B 1 14 ? -6.496 32.625 25.328 1 76.62 14 GLU B CA 1
ATOM 1082 C C . GLU B 1 14 ? -6.488 31.969 23.953 1 76.62 14 GLU B C 1
ATOM 1084 O O . GLU B 1 14 ? -5.723 31.031 23.703 1 76.62 14 GLU B O 1
ATOM 1089 N N . VAL B 1 15 ? -7.141 32.656 23.109 1 76.81 15 VAL B N 1
ATOM 1090 C CA . VAL B 1 15 ? -7.266 32.062 21.766 1 76.81 15 VAL B CA 1
ATOM 1091 C C . VAL B 1 15 ? -6.109 32.531 20.891 1 76.81 15 VAL B C 1
ATOM 1093 O O . VAL B 1 15 ? -5.426 31.703 20.266 1 76.81 15 VAL B O 1
ATOM 1096 N N . TYR B 1 16 ? -5.824 33.719 21 1 87.31 16 TYR B N 1
ATOM 1097 C CA . TYR B 1 16 ? -4.93 34.25 19.984 1 87.31 16 TYR B CA 1
ATOM 1098 C C . TYR B 1 16 ? -3.584 34.625 20.609 1 87.31 16 TYR B C 1
ATOM 1100 O O . TYR B 1 16 ? -2.611 34.875 19.891 1 87.31 16 TYR B O 1
ATOM 1108 N N . GLY B 1 17 ? -3.504 34.594 21.922 1 84 17 GLY B N 1
ATOM 1109 C CA . GLY B 1 17 ? -2.27 35.031 22.547 1 84 17 GLY B CA 1
ATOM 1110 C C . GLY B 1 17 ? -2.266 36.5 22.906 1 84 17 GLY B C 1
ATOM 1111 O O . GLY B 1 17 ? -3.264 37.188 22.703 1 84 17 GLY B O 1
ATOM 1112 N N . SER B 1 18 ? -1.16 37.031 23.422 1 87.25 18 SER B N 1
ATOM 1113 C CA . SER B 1 18 ? -1.07 38.375 23.984 1 87.25 18 SER B CA 1
ATOM 1114 C C . SER B 1 18 ? -0.609 39.375 22.938 1 87.25 18 SER B C 1
ATOM 1116 O O . SER B 1 18 ? -0.904 40.562 23.047 1 87.25 18 SER B O 1
ATOM 1118 N N . ASP B 1 19 ? 0.175 38.938 21.984 1 87.88 19 ASP B N 1
ATOM 1119 C CA . ASP B 1 19 ? 0.674 39.781 20.906 1 87.88 19 ASP B CA 1
ATOM 1120 C C . ASP B 1 19 ? 0.835 38.969 19.609 1 87.88 19 ASP B C 1
ATOM 1122 O O . ASP B 1 19 ? 0.443 37.812 19.547 1 87.88 19 ASP B O 1
ATOM 1126 N N . ALA B 1 20 ? 1.288 39.625 18.625 1 88.25 20 ALA B N 1
ATOM 1127 C CA . ALA B 1 20 ? 1.373 39.031 17.281 1 88.25 20 ALA B CA 1
ATOM 1128 C C . ALA B 1 20 ? 2.234 37.781 17.297 1 88.25 20 ALA B C 1
ATOM 1130 O O . ALA B 1 20 ? 1.883 36.781 16.672 1 88.25 20 ALA B O 1
ATOM 1131 N N . SER B 1 21 ? 3.352 37.844 17.953 1 89.94 21 SER B N 1
ATOM 1132 C CA . SER B 1 21 ? 4.266 36.719 18.016 1 89.94 21 SER B CA 1
ATOM 1133 C C . SER B 1 21 ? 3.646 35.562 18.766 1 89.94 21 SER B C 1
ATOM 1135 O O . SER B 1 21 ? 3.723 34.406 18.312 1 89.94 21 SER B O 1
ATOM 1137 N N . ASP B 1 22 ? 3.049 35.844 19.859 1 91 22 ASP B N 1
ATOM 1138 C CA . ASP B 1 22 ? 2.346 34.812 20.625 1 91 22 ASP B CA 1
ATOM 1139 C C . ASP B 1 22 ? 1.215 34.188 19.812 1 91 22 ASP B C 1
ATOM 1141 O O . ASP B 1 22 ? 1.045 32.969 19.812 1 91 22 ASP B O 1
ATOM 1145 N N . GLY B 1 23 ? 0.493 35.031 19.203 1 91 23 GLY B N 1
ATOM 1146 C CA . GLY B 1 23 ? -0.555 34.562 18.328 1 91 23 GLY B CA 1
ATOM 1147 C C . GLY B 1 23 ? -0.038 33.625 17.25 1 91 23 GLY B C 1
ATOM 1148 O O . GLY B 1 23 ? -0.615 32.562 17 1 91 23 GLY B O 1
ATOM 1149 N N . PHE B 1 24 ? 0.983 34 16.625 1 91.88 24 PHE B N 1
ATOM 1150 C CA . PHE B 1 24 ? 1.611 33.219 15.586 1 91.88 24 PHE B CA 1
ATOM 1151 C C . PHE B 1 24 ? 1.979 31.828 16.109 1 91.88 24 PHE B C 1
ATOM 1153 O O . PHE B 1 24 ? 1.658 30.828 15.469 1 91.88 24 PHE B O 1
ATOM 1160 N N . ASN B 1 25 ? 2.621 31.75 17.188 1 92.75 25 ASN B N 1
ATOM 1161 C CA . ASN B 1 25 ? 3.076 30.484 17.75 1 92.75 25 ASN B CA 1
ATOM 1162 C C . ASN B 1 25 ? 1.903 29.609 18.188 1 92.75 25 ASN B C 1
ATOM 1164 O O . ASN B 1 25 ? 1.947 28.391 18.031 1 92.75 25 ASN B O 1
ATOM 1168 N N . LYS B 1 26 ? 0.956 30.203 18.719 1 91.69 26 LYS B N 1
ATOM 1169 C CA . LYS B 1 26 ? -0.231 29.453 19.125 1 91.69 26 LYS B CA 1
ATOM 1170 C C . LYS B 1 26 ? -0.946 28.875 17.906 1 91.69 26 LYS B C 1
ATOM 1172 O O . LYS B 1 26 ? -1.348 27.703 17.922 1 91.69 26 LYS B O 1
ATOM 1177 N N . GLY B 1 27 ? -1.155 29.719 16.891 1 90.94 27 GLY B N 1
ATOM 1178 C CA . GLY B 1 27 ? -1.732 29.219 15.656 1 90.94 27 GLY B CA 1
ATOM 1179 C C . GLY B 1 27 ? -0.945 28.078 15.055 1 90.94 27 GLY B C 1
ATOM 1180 O O . GLY B 1 27 ? -1.526 27.078 14.617 1 90.94 27 GLY B O 1
ATOM 1181 N N . LYS B 1 28 ? 0.31 28.234 15.094 1 93.62 28 LYS B N 1
ATOM 1182 C CA . LYS B 1 28 ? 1.202 27.188 14.602 1 93.62 28 LYS B CA 1
ATOM 1183 C C . LYS B 1 28 ? 1.039 25.891 15.414 1 93.62 28 LYS B C 1
ATOM 1185 O O . LYS B 1 28 ? 0.875 24.812 14.844 1 93.62 28 LYS B O 1
ATOM 1190 N N . ALA B 1 29 ? 1.08 26.031 16.672 1 93.69 29 ALA B N 1
ATOM 1191 C CA . ALA B 1 29 ? 1.041 24.859 17.562 1 93.69 29 ALA B CA 1
ATOM 1192 C C . ALA B 1 29 ? -0.257 24.078 17.375 1 93.69 29 ALA B C 1
ATOM 1194 O O . ALA B 1 29 ? -0.24 22.859 17.281 1 93.69 29 ALA B O 1
ATOM 1195 N N . GLU B 1 30 ? -1.357 24.734 17.344 1 91.56 30 GLU B N 1
ATOM 1196 C CA . GLU B 1 30 ? -2.65 24.094 17.156 1 91.56 30 GLU B CA 1
ATOM 1197 C C . GLU B 1 30 ? -2.729 23.391 15.797 1 91.56 30 GLU B C 1
ATOM 1199 O O . GLU B 1 30 ? -3.264 22.297 15.688 1 91.56 30 GLU B O 1
ATOM 1204 N N . THR B 1 31 ? -2.246 24.047 14.883 1 95.31 31 THR B N 1
ATOM 1205 C CA . THR B 1 31 ? -2.285 23.5 13.523 1 95.31 31 THR B CA 1
ATOM 1206 C C . THR B 1 31 ? -1.372 22.281 13.406 1 95.31 31 THR B C 1
ATOM 1208 O O . THR B 1 31 ? -1.729 21.297 12.758 1 95.31 31 THR B O 1
ATOM 1211 N N . VAL B 1 32 ? -0.226 22.359 14.047 1 95.5 32 VAL B N 1
ATOM 1212 C CA . VAL B 1 32 ? 0.698 21.234 14.039 1 95.5 32 VAL B CA 1
ATOM 1213 C C . VAL B 1 32 ? 0.024 20 14.656 1 95.5 32 VAL B C 1
ATOM 1215 O O . VAL B 1 32 ? 0.087 18.906 14.102 1 95.5 32 VAL B O 1
ATOM 1218 N N . GLU B 1 33 ? -0.613 20.203 15.742 1 95.19 33 GLU B N 1
ATOM 1219 C CA . GLU B 1 33 ? -1.275 19.094 16.422 1 95.19 33 GLU B CA 1
ATOM 1220 C C . GLU B 1 33 ? -2.328 18.453 15.523 1 95.19 33 GLU B C 1
ATOM 1222 O O . GLU B 1 33 ? -2.379 17.219 15.398 1 95.19 33 GLU B O 1
ATOM 1227 N N . ARG B 1 34 ? -3.096 19.25 14.891 1 96.38 34 ARG B N 1
ATOM 1228 C CA . ARG B 1 34 ? -4.129 18.75 13.992 1 96.38 34 ARG B CA 1
ATOM 1229 C C . ARG B 1 34 ? -3.512 17.953 12.844 1 96.38 34 ARG B C 1
ATOM 1231 O O . ARG B 1 34 ? -3.926 16.828 12.578 1 96.38 34 ARG B O 1
ATOM 1238 N N . TYR B 1 35 ? -2.57 18.531 12.258 1 97.12 35 TYR B N 1
ATOM 1239 C CA . TYR B 1 35 ? -2.057 17.922 11.031 1 97.12 35 TYR B CA 1
ATOM 1240 C C . TYR B 1 35 ? -1.161 16.734 11.344 1 97.12 35 TYR B C 1
ATOM 1242 O O . TYR B 1 35 ? -1.074 15.789 10.555 1 97.12 35 TYR B O 1
ATOM 1250 N N . ARG B 1 36 ? -0.543 16.688 12.5 1 96.62 36 ARG B N 1
ATOM 1251 C CA . ARG B 1 36 ? 0.154 15.469 12.906 1 96.62 36 ARG B CA 1
ATOM 1252 C C . ARG B 1 36 ? -0.826 14.32 13.125 1 96.62 36 ARG B C 1
ATOM 1254 O O . ARG B 1 36 ? -0.526 13.164 12.797 1 96.62 36 ARG B O 1
ATOM 1261 N N . ALA B 1 37 ? -1.925 14.602 13.625 1 97.31 37 ALA B N 1
ATOM 1262 C CA . ALA B 1 37 ? -2.969 13.586 13.734 1 97.31 37 ALA B CA 1
ATOM 1263 C C . ALA B 1 37 ? -3.398 13.086 12.359 1 97.31 37 ALA B C 1
ATOM 1265 O O . ALA B 1 37 ? -3.602 11.883 12.164 1 97.31 37 ALA B O 1
ATOM 1266 N N . LEU B 1 38 ? -3.521 13.992 11.43 1 97.5 38 LEU B N 1
ATOM 1267 C CA . LEU B 1 38 ? -3.904 13.609 10.078 1 97.5 38 LEU B CA 1
ATOM 1268 C C . LEU B 1 38 ? -2.826 12.75 9.43 1 97.5 38 LEU B C 1
ATOM 1270 O O . LEU B 1 38 ? -3.137 11.797 8.711 1 97.5 38 LEU B O 1
ATOM 1274 N N . LEU B 1 39 ? -1.611 13.094 9.672 1 97.56 39 LEU B N 1
ATOM 1275 C CA . LEU B 1 39 ? -0.502 12.297 9.164 1 97.56 39 LEU B CA 1
ATOM 1276 C C . LEU B 1 39 ? -0.518 10.898 9.758 1 97.56 39 LEU B C 1
ATOM 1278 O O . LEU B 1 39 ? -0.236 9.922 9.055 1 97.56 39 LEU B O 1
ATOM 1282 N N . ARG B 1 40 ? -0.86 10.766 11 1 96.88 40 ARG B N 1
ATOM 1283 C CA . ARG B 1 40 ? -0.989 9.461 11.633 1 96.88 40 ARG B CA 1
ATOM 1284 C C . ARG B 1 40 ? -2.082 8.633 10.961 1 96.88 40 ARG B C 1
ATOM 1286 O O . ARG B 1 40 ? -1.887 7.453 10.672 1 96.88 40 ARG B O 1
ATOM 1293 N N . LEU B 1 41 ? -3.164 9.289 10.688 1 97.31 41 LEU B N 1
ATOM 1294 C CA . LEU B 1 41 ? -4.262 8.609 10.008 1 97.31 41 LEU B CA 1
ATOM 1295 C C . LEU B 1 41 ? -3.834 8.148 8.617 1 97.31 41 LEU B C 1
ATOM 1297 O O . LEU B 1 41 ? -4.164 7.035 8.203 1 97.31 41 LEU B O 1
ATOM 1301 N N . SER B 1 42 ? -3.148 9.008 7.961 1 96.88 42 SER B N 1
ATOM 1302 C CA . SER B 1 42 ? -2.648 8.664 6.633 1 96.88 42 SER B CA 1
ATOM 1303 C C . SER B 1 42 ? -1.706 7.469 6.688 1 96.88 42 SER B C 1
ATOM 1305 O O . SER B 1 42 ? -1.775 6.578 5.84 1 96.88 42 SER B O 1
ATOM 1307 N N . ASN B 1 43 ? -0.919 7.48 7.684 1 96.56 43 ASN B N 1
ATOM 1308 C CA . ASN B 1 43 ? 0.005 6.363 7.848 1 96.56 43 ASN B CA 1
ATOM 1309 C C . ASN B 1 43 ? -0.732 5.066 8.172 1 96.56 43 ASN B C 1
ATOM 1311 O O . ASN B 1 43 ? -0.374 4 7.668 1 96.56 43 ASN B O 1
ATOM 1315 N N . GLU B 1 44 ? -1.683 5.148 9 1 96.56 44 GLU B N 1
ATOM 1316 C CA . GLU B 1 44 ? -2.504 3.979 9.305 1 96.56 44 GLU B CA 1
ATOM 1317 C C . GLU B 1 44 ? -3.184 3.443 8.047 1 96.56 44 GLU B C 1
ATOM 1319 O O . GLU B 1 44 ? -3.273 2.229 7.852 1 96.56 44 GLU B O 1
ATOM 1324 N N . HIS B 1 45 ? -3.656 4.375 7.234 1 96.75 45 HIS B N 1
ATOM 1325 C CA . HIS B 1 45 ? -4.246 3.992 5.957 1 96.75 45 HIS B CA 1
ATOM 1326 C C . HIS B 1 45 ? -3.246 3.236 5.09 1 96.75 45 HIS B C 1
ATOM 1328 O O . HIS B 1 45 ? -3.545 2.145 4.598 1 96.75 45 HIS B O 1
ATOM 1334 N N . ARG B 1 46 ? -2.074 3.721 4.953 1 95.94 46 ARG B N 1
ATOM 1335 C CA . ARG B 1 46 ? -1.01 3.09 4.18 1 95.94 46 ARG B CA 1
ATOM 1336 C C . ARG B 1 46 ? -0.723 1.682 4.688 1 95.94 46 ARG B C 1
ATOM 1338 O O . ARG B 1 46 ? -0.728 0.723 3.914 1 95.94 46 ARG B O 1
ATOM 1345 N N . LEU B 1 47 ? -0.553 1.574 5.984 1 96.31 47 LEU B N 1
ATOM 1346 C CA . LEU B 1 47 ? -0.172 0.296 6.574 1 96.31 47 LEU B CA 1
ATOM 1347 C C . LEU B 1 47 ? -1.287 -0.731 6.414 1 96.31 47 LEU B C 1
ATOM 1349 O O . LEU B 1 47 ? -1.024 -1.894 6.098 1 96.31 47 LEU B O 1
ATOM 1353 N N . SER B 1 48 ? -2.459 -0.325 6.605 1 96.81 48 SER B N 1
ATOM 1354 C CA . SER B 1 48 ? -3.576 -1.255 6.469 1 96.81 48 SER B CA 1
ATOM 1355 C C . SER B 1 48 ? -3.758 -1.688 5.016 1 96.81 48 SER B C 1
ATOM 1357 O O . SER B 1 48 ? -4.137 -2.83 4.746 1 96.81 48 SER B O 1
ATOM 1359 N N . GLU B 1 49 ? -3.533 -0.772 4.043 1 96.25 49 GLU B N 1
ATOM 1360 C CA . GLU B 1 49 ? -3.602 -1.128 2.629 1 96.25 49 GLU B CA 1
ATOM 1361 C C . GLU B 1 49 ? -2.518 -2.137 2.26 1 96.25 49 GLU B C 1
ATOM 1363 O O . GLU B 1 49 ? -2.77 -3.08 1.507 1 96.25 49 GLU B O 1
ATOM 1368 N N . ILE B 1 50 ? -1.387 -1.929 2.783 1 95.75 50 ILE B N 1
ATOM 1369 C CA . ILE B 1 50 ? -0.299 -2.869 2.537 1 95.75 50 ILE B CA 1
ATOM 1370 C C . ILE B 1 50 ? -0.689 -4.254 3.049 1 95.75 50 ILE B C 1
ATOM 1372 O O . ILE B 1 50 ? -0.483 -5.258 2.361 1 95.75 50 ILE B O 1
ATOM 1376 N N . GLU B 1 51 ? -1.215 -4.32 4.223 1 96.38 51 GLU B N 1
ATOM 1377 C CA . GLU B 1 51 ? -1.68 -5.59 4.777 1 96.38 51 GLU B CA 1
ATOM 1378 C C . GLU B 1 51 ? -2.695 -6.258 3.855 1 96.38 51 GLU B C 1
ATOM 1380 O O . GLU B 1 51 ? -2.617 -7.461 3.607 1 96.38 51 GLU B O 1
ATOM 1385 N N . TRP B 1 52 ? -3.568 -5.457 3.393 1 97.81 52 TRP B N 1
ATOM 1386 C CA . TRP B 1 52 ? -4.59 -5.988 2.494 1 97.81 52 TRP B CA 1
ATOM 1387 C C . TRP B 1 52 ? -3.961 -6.531 1.216 1 97.81 52 TRP B C 1
ATOM 1389 O O . TRP B 1 52 ? -4.305 -7.625 0.764 1 97.81 52 TRP B O 1
ATOM 1399 N N . HIS B 1 53 ? -3.068 -5.809 0.627 1 97.06 53 HIS B N 1
ATOM 1400 C CA . HIS B 1 53 ? -2.436 -6.234 -0.616 1 97.06 53 HIS B CA 1
ATOM 1401 C C . HIS B 1 53 ? -1.614 -7.5 -0.41 1 97.06 53 HIS B C 1
ATOM 1403 O O . HIS B 1 53 ? -1.57 -8.367 -1.287 1 97.06 53 HIS B O 1
ATOM 1409 N N . GLN B 1 54 ? -1.002 -7.621 0.741 1 95.69 54 GLN B N 1
ATOM 1410 C CA . GLN B 1 54 ? -0.248 -8.828 1.049 1 95.69 54 GLN B CA 1
ATOM 1411 C C . GLN B 1 54 ? -1.171 -10.039 1.148 1 95.69 54 GLN B C 1
ATOM 1413 O O . GLN B 1 54 ? -0.877 -11.102 0.588 1 95.69 54 GLN B O 1
ATOM 1418 N N . ALA B 1 55 ? -2.23 -9.914 1.817 1 97 55 ALA B N 1
ATOM 1419 C CA . ALA B 1 55 ? -3.207 -10.992 1.926 1 97 55 ALA B CA 1
ATOM 1420 C C . ALA B 1 55 ? -3.803 -11.328 0.562 1 97 55 ALA B C 1
ATOM 1422 O O . ALA B 1 55 ? -3.945 -12.508 0.216 1 97 55 ALA B O 1
ATOM 1423 N N . ALA B 1 56 ? -4.145 -10.344 -0.182 1 97.06 56 ALA B N 1
ATOM 1424 C CA . ALA B 1 56 ? -4.707 -10.523 -1.518 1 97.06 56 ALA B CA 1
ATOM 1425 C C . ALA B 1 56 ? -3.721 -11.25 -2.434 1 97.06 56 ALA B C 1
ATOM 1427 O O . ALA B 1 56 ? -4.117 -12.094 -3.24 1 97.06 56 ALA B O 1
ATOM 1428 N N . SER B 1 57 ? -2.471 -10.844 -2.297 1 96.75 57 SER B N 1
ATOM 1429 C CA . SER B 1 57 ? -1.422 -11.477 -3.094 1 96.75 57 SER B CA 1
ATOM 1430 C C . SER B 1 57 ? -1.374 -12.977 -2.855 1 96.75 57 SER B C 1
ATOM 1432 O O . SER B 1 57 ? -1.232 -13.758 -3.801 1 96.75 57 SER B O 1
ATOM 1434 N N . LYS B 1 58 ? -1.468 -13.344 -1.674 1 96.81 58 LYS B N 1
ATOM 1435 C CA . LYS B 1 58 ? -1.459 -14.766 -1.35 1 96.81 58 LYS B CA 1
ATOM 1436 C C . LYS B 1 58 ? -2.645 -15.484 -1.988 1 96.81 58 LYS B C 1
ATOM 1438 O O . LYS B 1 58 ? -2.477 -16.516 -2.627 1 96.81 58 LYS B O 1
ATOM 1443 N N . ALA B 1 59 ? -3.803 -14.961 -1.796 1 97.31 59 ALA B N 1
ATOM 1444 C CA . ALA B 1 59 ? -5.008 -15.555 -2.375 1 97.31 59 ALA B CA 1
ATOM 1445 C C . ALA B 1 59 ? -4.906 -15.625 -3.896 1 97.31 59 ALA B C 1
ATOM 1447 O O . ALA B 1 59 ? -5.223 -16.656 -4.496 1 97.31 59 ALA B O 1
ATOM 1448 N N . ASN B 1 60 ? -4.457 -14.57 -4.492 1 96.56 60 ASN B N 1
ATOM 1449 C CA . ASN B 1 60 ? -4.32 -14.508 -5.941 1 96.56 60 ASN B CA 1
ATOM 1450 C C . ASN B 1 60 ? -3.314 -15.531 -6.457 1 96.56 60 ASN B C 1
ATOM 1452 O O . ASN B 1 60 ? -3.512 -16.125 -7.523 1 96.56 60 ASN B O 1
ATOM 1456 N N . SER B 1 61 ? -2.258 -15.695 -5.711 1 97.19 61 SER B N 1
ATOM 1457 C CA . SER B 1 61 ? -1.242 -16.672 -6.094 1 97.19 61 SER B CA 1
ATOM 1458 C C . SER B 1 61 ? -1.819 -18.078 -6.129 1 97.19 61 SER B C 1
ATOM 1460 O O . SER B 1 61 ? -1.604 -18.828 -7.094 1 97.19 61 SER B O 1
ATOM 1462 N N . ILE B 1 62 ? -2.557 -18.469 -5.188 1 97.62 62 ILE B N 1
ATOM 1463 C CA . ILE B 1 62 ? -3.152 -19.797 -5.109 1 97.62 62 ILE B CA 1
ATOM 1464 C C . ILE B 1 62 ? -4.191 -19.953 -6.215 1 97.62 62 ILE B C 1
ATOM 1466 O O . ILE B 1 62 ? -4.242 -21 -6.883 1 97.62 62 ILE B O 1
ATOM 1470 N N . ALA B 1 63 ? -4.984 -18.922 -6.387 1 97.12 63 ALA B N 1
ATOM 1471 C CA . ALA B 1 63 ? -5.992 -18.953 -7.445 1 97.12 63 ALA B CA 1
ATOM 1472 C C . ALA B 1 63 ? -5.348 -19.156 -8.812 1 97.12 63 ALA B C 1
ATOM 1474 O O . ALA B 1 63 ? -5.859 -19.922 -9.633 1 97.12 63 ALA B O 1
ATOM 1475 N N . SER B 1 64 ? -4.246 -18.5 -9.031 1 96.75 64 SER B N 1
ATOM 1476 C CA . SER B 1 64 ? -3.535 -18.641 -10.297 1 96.75 64 SER B CA 1
ATOM 1477 C C . SER B 1 64 ? -2.984 -20.047 -10.477 1 96.75 64 SER B C 1
ATOM 1479 O O . SER B 1 64 ? -2.955 -20.562 -11.594 1 96.75 64 SER B O 1
ATOM 1481 N N . GLN B 1 65 ? -2.555 -20.672 -9.453 1 96 65 GLN B N 1
ATOM 1482 C CA . GLN B 1 65 ? -2.082 -22.047 -9.516 1 96 65 GLN B CA 1
ATOM 1483 C C . GLN B 1 65 ? -3.209 -23 -9.914 1 96 65 GLN B C 1
ATOM 1485 O O . GLN B 1 65 ? -3.01 -23.906 -10.719 1 96 65 GLN B O 1
ATOM 1490 N N . ILE B 1 66 ? -4.332 -22.766 -9.328 1 96.62 66 ILE B N 1
ATOM 1491 C CA . ILE B 1 66 ? -5.496 -23.594 -9.641 1 96.62 66 ILE B CA 1
ATOM 1492 C C . ILE B 1 66 ? -5.84 -23.469 -11.117 1 96.62 66 ILE B C 1
ATOM 1494 O O . ILE B 1 66 ? -6.023 -24.469 -11.812 1 96.62 66 ILE B O 1
ATOM 1498 N N . GLU B 1 67 ? -5.879 -22.219 -11.531 1 95.31 67 GLU B N 1
ATOM 1499 C CA . GLU B 1 67 ? -6.18 -21.969 -12.938 1 95.31 67 GLU B CA 1
ATOM 1500 C C . GLU B 1 67 ? -5.156 -22.641 -13.844 1 95.31 67 GLU B C 1
ATOM 1502 O O . GLU B 1 67 ? -5.523 -23.281 -14.836 1 95.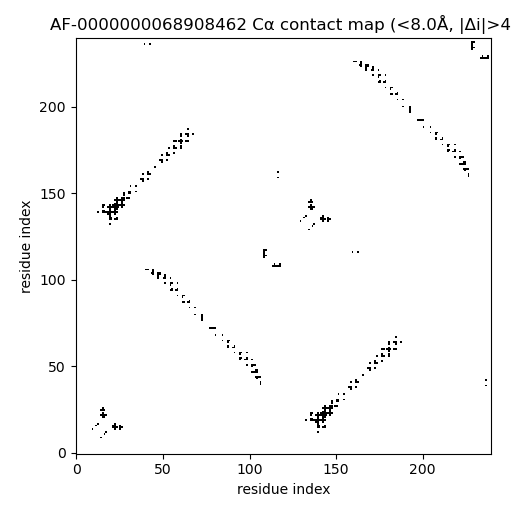31 67 GLU B O 1
ATOM 1507 N N . PHE B 1 68 ? -3.938 -22.484 -13.438 1 94.19 68 PHE B N 1
ATOM 1508 C CA . PHE B 1 68 ? -2.85 -23.078 -14.211 1 94.19 68 PHE B CA 1
ATOM 1509 C C . PHE B 1 68 ? -2.975 -24.594 -14.258 1 94.19 68 PHE B C 1
ATOM 1511 O O . PHE B 1 68 ? -2.869 -25.203 -15.32 1 94.19 68 PHE B O 1
ATOM 1518 N N . LEU B 1 69 ? -3.275 -25.266 -13.211 1 92.94 69 LEU B N 1
ATOM 1519 C CA . LEU B 1 69 ? -3.416 -26.719 -13.141 1 92.94 69 LEU B CA 1
ATOM 1520 C C . LEU B 1 69 ? -4.617 -27.188 -13.953 1 92.94 69 LEU B C 1
ATOM 1522 O O . LEU B 1 69 ? -4.539 -28.203 -14.648 1 92.94 69 LEU B O 1
ATOM 1526 N N . GLU B 1 70 ? -5.656 -26.453 -13.875 1 92 70 GLU B N 1
ATOM 1527 C CA . GLU B 1 70 ? -6.84 -26.797 -14.664 1 92 70 GLU B CA 1
ATOM 1528 C C . GLU B 1 70 ? -6.543 -26.734 -16.156 1 92 70 GLU B C 1
ATOM 1530 O O . GLU B 1 70 ? -7.027 -27.562 -16.922 1 92 70 GLU B O 1
ATOM 1535 N N . GLU B 1 71 ? -5.719 -25.766 -16.516 1 89.5 71 GLU B N 1
ATOM 1536 C CA . GLU B 1 71 ? -5.316 -25.656 -17.922 1 89.5 71 GLU B CA 1
ATOM 1537 C C . GLU B 1 71 ? -4.48 -26.875 -18.344 1 89.5 71 GLU B C 1
ATOM 1539 O O . GLU B 1 71 ? -4.656 -27.406 -19.438 1 89.5 71 GLU B O 1
ATOM 1544 N N . ILE B 1 72 ? -3.643 -27.312 -17.5 1 86.38 72 ILE B N 1
ATOM 1545 C CA . ILE B 1 72 ? -2.805 -28.469 -17.797 1 86.38 72 ILE B CA 1
ATOM 1546 C C . ILE B 1 72 ? -3.676 -29.719 -17.922 1 86.38 72 ILE B C 1
ATOM 1548 O O . ILE B 1 72 ? -3.484 -30.531 -18.828 1 86.38 72 ILE B O 1
ATOM 1552 N N . ILE B 1 73 ? -4.582 -29.891 -17.031 1 86.12 73 ILE B N 1
ATOM 1553 C CA . ILE B 1 73 ? -5.473 -31.047 -17.031 1 86.12 73 ILE B CA 1
ATOM 1554 C C . ILE B 1 73 ? -6.273 -31.078 -18.328 1 86.12 73 ILE B C 1
ATOM 1556 O O . ILE B 1 73 ? -6.434 -32.156 -18.938 1 86.12 73 ILE B O 1
ATOM 1560 N N . LYS B 1 74 ? -6.734 -30 -18.719 1 86.81 74 LYS B N 1
ATOM 1561 C CA . LYS B 1 74 ? -7.5 -29.906 -19.953 1 86.81 74 LYS B CA 1
ATOM 1562 C C . LYS B 1 74 ? -6.633 -30.234 -21.156 1 86.81 74 LYS B C 1
ATOM 1564 O O . LYS B 1 74 ? -7.086 -30.906 -22.094 1 86.81 74 LYS B O 1
ATOM 1569 N N . ALA B 1 75 ? -5.43 -29.828 -21.094 1 81.69 75 ALA B N 1
ATOM 1570 C CA . ALA B 1 75 ? -4.527 -29.984 -22.234 1 81.69 75 ALA B CA 1
ATOM 1571 C C . ALA B 1 75 ? -3.969 -31.406 -22.297 1 81.69 75 ALA B C 1
ATOM 1573 O O . ALA B 1 75 ? -3.703 -31.922 -23.375 1 81.69 75 ALA B O 1
ATOM 1574 N N . LYS B 1 76 ? -3.852 -31.969 -21.047 1 75.94 76 LYS B N 1
ATOM 1575 C CA . LYS B 1 76 ? -3.166 -33.25 -21.016 1 75.94 76 LYS B CA 1
ATOM 1576 C C . LYS B 1 76 ? -4.078 -34.344 -20.453 1 75.94 76 LYS B C 1
ATOM 1578 O O . LYS B 1 76 ? -4.207 -34.5 -19.234 1 75.94 76 LYS B O 1
ATOM 1583 N N . GLU B 1 77 ? -5.031 -34.844 -21.031 1 67.5 77 GLU B N 1
ATOM 1584 C CA . GLU B 1 77 ? -6.129 -35.719 -20.656 1 67.5 77 GLU B CA 1
ATOM 1585 C C . GLU B 1 77 ? -5.625 -36.906 -19.844 1 67.5 77 GLU B C 1
ATOM 1587 O O . GLU B 1 77 ? -6.418 -37.688 -19.312 1 67.5 77 GLU B O 1
ATOM 1592 N N . LYS B 1 78 ? -4.441 -36.938 -19.609 1 68.19 78 LYS B N 1
ATOM 1593 C CA . LYS B 1 78 ? -3.936 -38.188 -19.062 1 68.19 78 LYS B CA 1
ATOM 1594 C C . LYS B 1 78 ? -3.518 -38.031 -17.609 1 68.19 78 LYS B C 1
ATOM 1596 O O . LYS B 1 78 ? -3.182 -39 -16.938 1 68.19 78 LYS B O 1
ATOM 1601 N N . PHE B 1 79 ? -3.668 -36.75 -17.078 1 74.12 79 PHE B N 1
ATOM 1602 C CA . PHE B 1 79 ? -3.076 -36.531 -15.773 1 74.12 79 PHE B CA 1
ATOM 1603 C C . PHE B 1 79 ? -4.156 -36.375 -14.711 1 74.12 79 PHE B C 1
ATOM 1605 O O . PHE B 1 79 ? -5.164 -35.688 -14.953 1 74.12 79 PHE B O 1
ATOM 1612 N N . ASP B 1 80 ? -3.891 -37.25 -13.688 1 84 80 ASP B N 1
ATOM 1613 C CA . ASP B 1 80 ? -4.781 -37.094 -12.539 1 84 80 ASP B CA 1
ATOM 1614 C C . ASP B 1 80 ? -4.176 -36.188 -11.492 1 84 80 ASP B C 1
ATOM 1616 O O . ASP B 1 80 ? -3.23 -36.562 -10.797 1 84 80 ASP B O 1
ATOM 1620 N N . PHE B 1 81 ? -4.676 -34.906 -11.43 1 88 81 PHE B N 1
ATOM 1621 C CA . PHE B 1 81 ? -4.211 -33.875 -10.477 1 88 81 PHE B CA 1
ATOM 1622 C C . PHE B 1 81 ? -5.32 -33.531 -9.5 1 88 81 PHE B C 1
ATOM 1624 O O . PHE B 1 81 ? -5.348 -32.406 -8.984 1 88 81 PHE B O 1
ATOM 1631 N N . THR B 1 82 ? -6.234 -34.438 -9.242 1 88.38 82 THR B N 1
ATOM 1632 C CA . THR B 1 82 ? -7.41 -34.188 -8.43 1 88.38 82 THR B CA 1
ATOM 1633 C C . THR B 1 82 ? -7.008 -33.875 -6.984 1 88.38 82 THR B C 1
ATOM 1635 O O . THR B 1 82 ? -7.527 -32.938 -6.375 1 88.38 82 THR B O 1
ATOM 1638 N N . ALA B 1 83 ? -6.07 -34.656 -6.484 1 89.62 83 ALA B N 1
ATOM 1639 C CA . ALA B 1 83 ? -5.633 -34.438 -5.105 1 89.62 83 ALA B CA 1
ATOM 1640 C C . ALA B 1 83 ? -4.961 -33.094 -4.945 1 89.62 83 ALA B C 1
ATOM 1642 O O . ALA B 1 83 ? -5.199 -32.375 -3.963 1 89.62 83 ALA B O 1
ATOM 1643 N N . GLU B 1 84 ? -4.066 -32.719 -5.871 1 91.25 84 GLU B N 1
ATOM 1644 C CA . GLU B 1 84 ? -3.385 -31.422 -5.848 1 91.25 84 GLU B CA 1
ATOM 1645 C C . GLU B 1 84 ? -4.379 -30.266 -5.969 1 91.25 84 GLU B C 1
ATOM 1647 O O . GLU B 1 84 ? -4.262 -29.266 -5.262 1 91.25 84 GLU B O 1
ATOM 1652 N N . LEU B 1 85 ? -5.383 -30.422 -6.816 1 94.19 85 LEU B N 1
ATOM 1653 C CA . LEU B 1 85 ? -6.398 -29.391 -7.008 1 94.19 85 LEU B CA 1
ATOM 1654 C C . LEU B 1 85 ? -7.215 -29.188 -5.738 1 94.19 85 LEU B C 1
ATOM 1656 O O . LEU B 1 85 ? -7.48 -28.047 -5.344 1 94.19 85 LEU B O 1
ATOM 1660 N N . GLU B 1 86 ? -7.621 -30.297 -5.156 1 95.31 86 GLU B N 1
ATOM 1661 C CA . GLU B 1 86 ? -8.406 -30.203 -3.93 1 95.31 86 GLU B CA 1
ATOM 1662 C C . GLU B 1 86 ? -7.617 -29.516 -2.816 1 95.31 86 GLU B C 1
ATOM 1664 O O . GLU B 1 86 ? -8.164 -28.703 -2.072 1 95.31 86 GLU B O 1
ATOM 1669 N N . LYS B 1 87 ? -6.367 -29.781 -2.715 1 95.88 87 LYS B N 1
ATOM 1670 C CA . LYS B 1 87 ? -5.512 -29.141 -1.722 1 95.88 87 LYS B CA 1
ATOM 1671 C C . LYS B 1 87 ? -5.422 -27.625 -1.967 1 95.88 87 LYS B C 1
ATOM 1673 O O . LYS B 1 87 ? -5.527 -26.828 -1.029 1 95.88 87 LYS B O 1
ATOM 1678 N N . LEU B 1 88 ? -5.219 -27.266 -3.203 1 97.69 88 LEU B N 1
ATOM 1679 C CA . LEU B 1 88 ? -5.129 -25.844 -3.555 1 97.69 88 LEU B CA 1
ATOM 1680 C C . LEU B 1 88 ? -6.441 -25.125 -3.252 1 97.69 88 LEU B C 1
ATOM 1682 O O . LEU B 1 88 ? -6.438 -23.984 -2.787 1 97.69 88 LEU B O 1
ATOM 1686 N N . LYS B 1 89 ? -7.531 -25.797 -3.5 1 97.88 89 LYS B N 1
ATOM 1687 C CA . LYS B 1 89 ? -8.828 -25.188 -3.242 1 97.88 89 LYS B CA 1
ATOM 1688 C C . LYS B 1 89 ? -9.039 -24.953 -1.749 1 97.88 89 LYS B C 1
ATOM 1690 O O . LYS B 1 89 ? -9.594 -23.922 -1.349 1 97.88 89 LYS B O 1
ATOM 1695 N N . GLU B 1 90 ? -8.625 -25.844 -0.954 1 97.81 90 GLU B N 1
ATOM 1696 C CA . GLU B 1 90 ? -8.68 -25.656 0.494 1 97.81 90 GLU B CA 1
ATOM 1697 C C . GLU B 1 90 ? -7.805 -24.484 0.937 1 97.81 90 GLU B C 1
ATOM 1699 O O . GLU B 1 90 ? -8.234 -23.656 1.74 1 97.81 90 GLU B O 1
ATOM 1704 N N . GLU B 1 91 ? -6.594 -24.422 0.398 1 97.94 91 GLU B N 1
ATOM 1705 C CA . GLU B 1 91 ? -5.688 -23.312 0.72 1 97.94 91 GLU B CA 1
ATOM 1706 C C . GLU B 1 91 ? -6.27 -21.969 0.292 1 97.94 91 GLU B C 1
ATOM 1708 O O . GLU B 1 91 ? -6.125 -20.969 0.997 1 97.94 91 GLU B O 1
ATOM 1713 N N . LEU B 1 92 ? -6.922 -21.984 -0.834 1 98.44 92 LEU B N 1
ATOM 1714 C CA . LEU B 1 92 ? -7.539 -20.75 -1.322 1 98.44 92 LEU B CA 1
ATOM 1715 C C . LEU B 1 92 ? -8.648 -20.297 -0.385 1 98.44 92 LEU B C 1
ATOM 1717 O O . LEU B 1 92 ? -8.781 -19.109 -0.101 1 98.44 92 LEU B O 1
ATOM 1721 N N . MET B 1 93 ? -9.43 -21.203 0.036 1 98.38 93 MET B N 1
ATOM 1722 C CA . MET B 1 93 ? -10.5 -20.875 0.97 1 98.38 93 MET B CA 1
ATOM 1723 C C . MET B 1 93 ? -9.938 -20.234 2.236 1 98.38 93 MET B C 1
ATOM 1725 O O . MET B 1 93 ? -10.484 -19.25 2.73 1 98.38 93 MET B O 1
ATOM 1729 N N . GLU B 1 94 ? -8.883 -20.781 2.746 1 98.25 94 GLU B N 1
ATOM 1730 C CA . GLU B 1 94 ? -8.234 -20.234 3.93 1 98.25 94 GLU B CA 1
ATOM 1731 C C . GLU B 1 94 ? -7.688 -18.828 3.654 1 98.25 94 GLU B C 1
ATOM 1733 O O . GLU B 1 94 ? -7.887 -17.906 4.449 1 98.25 94 GLU B O 1
ATOM 1738 N N . ALA B 1 95 ? -6.984 -18.672 2.57 1 97.69 95 ALA B N 1
ATOM 1739 C CA . ALA B 1 95 ? -6.414 -17.375 2.195 1 97.69 95 ALA B CA 1
ATOM 1740 C C . ALA B 1 95 ? -7.508 -16.328 2.02 1 97.69 95 ALA B C 1
ATOM 1742 O O . ALA B 1 95 ? -7.344 -15.18 2.441 1 97.69 95 ALA B O 1
ATOM 1743 N N . ASP B 1 96 ? -8.609 -16.766 1.391 1 97.69 96 ASP B N 1
ATOM 1744 C CA . ASP B 1 96 ? -9.742 -15.867 1.218 1 97.69 96 ASP B CA 1
ATOM 1745 C C . ASP B 1 96 ? -10.312 -15.43 2.568 1 97.69 96 ASP B C 1
ATOM 1747 O O . ASP B 1 96 ? -10.719 -14.281 2.732 1 97.69 96 ASP B O 1
ATOM 1751 N N . GLY B 1 97 ? -10.406 -16.375 3.434 1 97.81 97 GLY B N 1
ATOM 1752 C CA . GLY B 1 97 ? -10.844 -16.016 4.777 1 97.81 97 GLY B CA 1
ATOM 1753 C C . GLY B 1 97 ? -9.961 -14.984 5.441 1 97.81 97 GLY B C 1
ATOM 1754 O O . GLY B 1 97 ? -10.461 -14.031 6.043 1 97.81 97 GLY B O 1
ATOM 1755 N N . MET B 1 98 ? -8.664 -15.07 5.359 1 97.19 98 MET B N 1
ATOM 1756 C CA . MET B 1 98 ? -7.707 -14.125 5.93 1 97.19 98 MET B CA 1
ATOM 1757 C C . MET B 1 98 ? -7.848 -12.758 5.281 1 97.19 98 MET B C 1
ATOM 1759 O O . MET B 1 98 ? -7.785 -11.734 5.969 1 97.19 98 MET B O 1
ATOM 1763 N N . LEU B 1 99 ? -8.008 -12.828 3.959 1 97.69 99 LEU B N 1
ATOM 1764 C CA . LEU B 1 99 ? -8.188 -11.578 3.225 1 97.69 99 LEU B CA 1
ATOM 1765 C C . LEU B 1 99 ? -9.445 -10.852 3.686 1 97.69 99 LEU B C 1
ATOM 1767 O O . LEU B 1 99 ? -9.438 -9.633 3.855 1 97.69 99 LEU B O 1
ATOM 1771 N N . ALA B 1 100 ? -10.508 -11.586 3.869 1 97.44 100 ALA B N 1
ATOM 1772 C CA . ALA B 1 100 ? -11.789 -11.016 4.285 1 97.44 100 ALA B CA 1
ATOM 1773 C C . ALA B 1 100 ? -11.672 -10.359 5.66 1 97.44 100 ALA B C 1
ATOM 1775 O O . ALA B 1 100 ? -12.43 -9.438 5.977 1 97.44 100 ALA B O 1
ATOM 1776 N N . ASP B 1 101 ? -10.719 -10.75 6.477 1 97.06 101 ASP B N 1
ATOM 1777 C CA . ASP B 1 101 ? -10.57 -10.258 7.844 1 97.06 101 ASP B CA 1
ATOM 1778 C C . ASP B 1 101 ? -9.742 -8.977 7.871 1 97.06 101 ASP 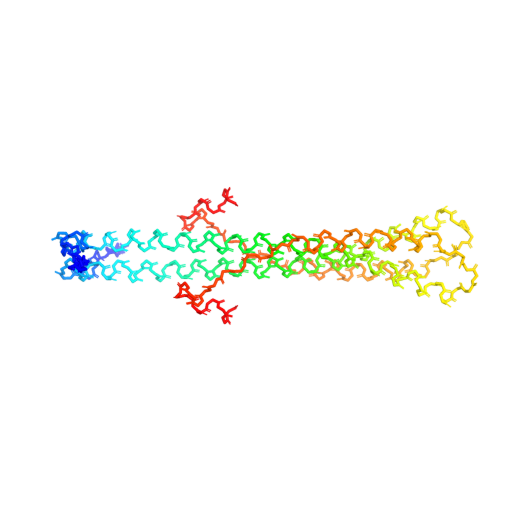B C 1
ATOM 1780 O O . ASP B 1 101 ? -9.703 -8.273 8.891 1 97.06 101 ASP B O 1
ATOM 1784 N N . VAL B 1 102 ? -9.055 -8.688 6.82 1 96.94 102 VAL B N 1
ATOM 1785 C CA . VAL B 1 102 ? -8.211 -7.5 6.789 1 96.94 102 VAL B CA 1
ATOM 1786 C C . VAL B 1 102 ? -9.055 -6.277 6.43 1 96.94 102 VAL B C 1
ATOM 1788 O O . VAL B 1 102 ? -9.703 -6.246 5.383 1 96.94 102 VAL B O 1
ATOM 1791 N N . LYS B 1 103 ? -9.039 -5.277 7.273 1 96.88 103 LYS B N 1
ATOM 1792 C CA . LYS B 1 103 ? -9.797 -4.051 7.055 1 96.88 103 LYS B CA 1
ATOM 1793 C C . LYS B 1 103 ? -8.867 -2.887 6.711 1 96.88 103 LYS B C 1
ATOM 1795 O O . LYS B 1 103 ? -7.91 -2.615 7.438 1 96.88 103 LYS B O 1
ATOM 1800 N N . VAL B 1 104 ? -9.156 -2.289 5.594 1 96.81 104 VAL B N 1
ATOM 1801 C CA . VAL B 1 104 ? -8.406 -1.101 5.207 1 96.81 104 VAL B CA 1
ATOM 1802 C C . VAL B 1 104 ? -8.984 0.129 5.898 1 96.81 104 VAL B C 1
ATOM 1804 O O . VAL B 1 104 ? -10.195 0.372 5.836 1 96.81 104 VAL B O 1
ATOM 1807 N N . LYS B 1 105 ? -8.141 0.944 6.594 1 96.75 105 LYS B N 1
ATOM 1808 C CA . LYS B 1 105 ? -8.562 2.131 7.332 1 96.75 105 LYS B CA 1
ATOM 1809 C C . LYS B 1 105 ? -8.453 3.385 6.469 1 96.75 105 LYS B C 1
ATOM 1811 O O . LYS B 1 105 ? -7.441 4.082 6.504 1 96.75 105 LYS B O 1
ATOM 1816 N N . VAL B 1 106 ? -9.5 3.707 5.812 1 95.81 106 VAL B N 1
ATOM 1817 C CA . VAL B 1 106 ? -9.523 4.879 4.941 1 95.81 106 VAL B CA 1
ATOM 1818 C C . VAL B 1 106 ? -10.023 6.09 5.715 1 95.81 106 VAL B C 1
ATOM 1820 O O . VAL B 1 106 ? -11.148 6.086 6.23 1 95.81 106 VAL B O 1
ATOM 1823 N N . PRO B 1 107 ? -9.203 7.125 5.754 1 96.44 107 PRO B N 1
ATOM 1824 C CA . PRO B 1 107 ? -9.695 8.328 6.438 1 96.44 107 PRO B CA 1
ATOM 1825 C C . PRO B 1 107 ? -10.805 9.031 5.668 1 96.44 107 PRO B C 1
ATOM 1827 O O . PRO B 1 107 ? -10.781 9.078 4.434 1 96.44 107 PRO B O 1
ATOM 1830 N N . ASP B 1 108 ? -11.781 9.57 6.379 1 96.25 108 ASP B N 1
ATOM 1831 C CA . ASP B 1 108 ? -12.789 10.438 5.785 1 96.25 108 ASP B CA 1
ATOM 1832 C C . ASP B 1 108 ? -12.25 11.859 5.594 1 96.25 108 ASP B C 1
ATOM 1834 O O . ASP B 1 108 ? -12.539 12.75 6.395 1 96.25 108 ASP B O 1
ATOM 1838 N N . TRP B 1 109 ? -11.609 12.016 4.492 1 96.19 109 TRP B N 1
ATOM 1839 C CA . TRP B 1 109 ? -10.898 13.273 4.258 1 96.19 109 TRP B CA 1
ATOM 1840 C C . TRP B 1 109 ? -11.883 14.43 4.09 1 96.19 109 TRP B C 1
ATOM 1842 O O . TRP B 1 109 ? -11.555 15.578 4.395 1 96.19 109 TRP B O 1
ATOM 1852 N N . CYS B 1 110 ? -13.062 14.125 3.555 1 94.94 110 CYS B N 1
ATOM 1853 C CA . CYS B 1 110 ? -14.094 15.156 3.465 1 94.94 110 CYS B CA 1
ATOM 1854 C C . CYS B 1 110 ? -14.484 15.656 4.848 1 94.94 110 CYS B C 1
ATOM 1856 O O . CYS B 1 110 ? -14.523 16.859 5.086 1 94.94 110 CYS B O 1
ATOM 1858 N N . LYS B 1 111 ? -14.703 14.734 5.727 1 95.25 111 LYS B N 1
ATOM 1859 C CA . LYS B 1 111 ? -15.078 15.078 7.094 1 95.25 111 LYS B CA 1
ATOM 1860 C C . LYS B 1 111 ? -13.93 15.781 7.816 1 95.25 111 LYS B C 1
ATOM 1862 O O . LYS B 1 111 ? -14.164 16.609 8.695 1 95.25 111 LYS B O 1
ATOM 1867 N N . LEU B 1 112 ? -12.711 15.492 7.426 1 95.88 112 LEU B N 1
ATOM 1868 C CA . LEU B 1 112 ? -11.523 16.047 8.062 1 95.88 112 LEU B CA 1
ATOM 1869 C C . LEU B 1 112 ? -11.117 17.359 7.402 1 95.88 112 LEU B C 1
ATOM 1871 O O . LEU B 1 112 ? -10.062 17.922 7.719 1 95.88 112 LEU B O 1
ATOM 1875 N N . GLU B 1 113 ? -11.828 17.828 6.441 1 92.88 113 GLU B N 1
ATOM 1876 C CA . GLU B 1 113 ? -11.688 19.109 5.75 1 92.88 113 GLU B CA 1
ATOM 1877 C C . GLU B 1 113 ? -10.43 19.125 4.887 1 92.88 113 GLU B C 1
ATOM 1879 O O . GLU B 1 113 ? -9.789 20.172 4.742 1 92.88 113 GLU B O 1
ATOM 1884 N N . GLU B 1 114 ? -10 18.016 4.484 1 95.25 114 GLU B N 1
ATOM 1885 C CA . GLU B 1 114 ? -8.891 17.859 3.551 1 95.25 114 GLU B CA 1
ATOM 1886 C C . GLU B 1 114 ? -9.312 17.078 2.311 1 95.25 114 GLU B C 1
ATOM 1888 O O . GLU B 1 114 ? -8.648 16.109 1.923 1 95.25 114 GLU B O 1
ATOM 1893 N N . LYS B 1 115 ? -10.32 17.469 1.615 1 92.75 115 LYS B N 1
ATOM 1894 C CA . LYS B 1 115 ? -10.984 16.781 0.515 1 92.75 115 LYS B CA 1
ATOM 1895 C C . LYS B 1 115 ? -10.047 16.641 -0.685 1 92.75 115 LYS B C 1
ATOM 1897 O O . LYS B 1 115 ? -10.258 15.773 -1.539 1 92.75 115 LYS B O 1
ATOM 1902 N N . TRP B 1 116 ? -9.109 17.562 -0.774 1 91.88 116 TRP B N 1
ATOM 1903 C CA . TRP B 1 116 ? -8.188 17.531 -1.907 1 91.88 116 TRP B CA 1
ATOM 1904 C C . TRP B 1 116 ? -7.434 16.203 -1.965 1 91.88 116 TRP B C 1
ATOM 1906 O O . TRP B 1 116 ? -6.93 15.82 -3.021 1 91.88 116 TRP B O 1
ATOM 1916 N N . LEU B 1 117 ? -7.41 15.438 -0.852 1 92.19 117 LEU B N 1
ATOM 1917 C CA . LEU B 1 117 ? -6.715 14.156 -0.785 1 92.19 117 LEU B CA 1
ATOM 1918 C C . LEU B 1 117 ? -7.547 13.055 -1.423 1 92.19 117 LEU B C 1
ATOM 1920 O O . LEU B 1 117 ? -7.035 11.969 -1.704 1 92.19 117 LEU B O 1
ATOM 1924 N N . LEU B 1 118 ? -8.758 13.289 -1.634 1 86.69 118 LEU B N 1
ATOM 1925 C CA . LEU B 1 118 ? -9.609 12.328 -2.322 1 86.69 118 LEU B CA 1
ATOM 1926 C C . LEU B 1 118 ? -9.32 12.32 -3.82 1 86.69 118 LEU B C 1
ATOM 1928 O O . LEU B 1 118 ? -9.555 11.32 -4.496 1 86.69 118 LEU B O 1
ATOM 1932 N N . ASP B 1 119 ? -8.969 13.43 -4.367 1 76.56 119 ASP B N 1
ATOM 1933 C CA . ASP B 1 119 ? -8.812 13.648 -5.805 1 76.56 119 ASP B CA 1
ATOM 1934 C C . ASP B 1 119 ? -7.402 13.273 -6.266 1 76.56 119 ASP B C 1
ATOM 1936 O O . ASP B 1 119 ? -7.129 13.219 -7.465 1 76.56 119 ASP B O 1
ATOM 1940 N N . GLU B 1 120 ? -6.547 13.086 -5.316 1 65.12 120 GLU B N 1
ATOM 1941 C CA . GLU B 1 120 ? -5.164 12.789 -5.672 1 65.12 120 GLU B CA 1
ATOM 1942 C C . GLU B 1 120 ? -4.895 11.289 -5.637 1 65.12 120 GLU B C 1
ATOM 1944 O O . GLU B 1 120 ? -5.535 10.555 -4.887 1 65.12 120 GLU B O 1
#

Radius of gyration: 28.63 Å; Cα contacts (8 Å, |Δi|>4): 249; chains: 2; bounding box: 68×83×55 Å

Foldseek 3Di:
DPPPPPPPPPDPCVQQNDDDVRNVVNVVVVVVVLVVVVVVLVVQLVVLVVVLVVLVVQLVVLVVVLVVVVVVCVVPVPDDCPVVNVVSVVSNVVSVVSSVPRDRRDDPCVVSVNCVVVVD/DPPPPPPPPPDPCVQQNDDDVRNVVNVVVVVVVLVVVVVVLVVQLVVLVVVLVVLVVQLVVLVVVLVVVVVVCVVPVPDDCPVVNVVSVVVNVVSVVSSVPRDRRDDPCVVSVNCVVVVD

Secondary structure (DSSP, 8-state):
-----------HHHHH-SSHHHHHHHHHHHHHHHHHHHHHHHHHHHHHHHHHHHHHHHHHHHHHHHHHHHHHHHHHSS---HHHHHHHHHHHHHHHHHHHH-------TTTTT-GGGG--/-----------HHHHH-SSHHHHHHHHHHHHHHHHHHHHHHHHHHHHHHHHHHHHHHHHHHHHHHHHHHHHHHHH-TT---HHHHHHHHHHHHHHHHHHHH-------TTTTT-GGGG--